Protein AF-A0A7Y6GGQ2-F1 (afdb_monomer_lite)

Secondary structure (DSSP, 8-state):
--HHHHHHHHHHHHHHHHHHHHTTSTTTS-HHHHHHHHHTT-----S-B---HHHHHHHHHHHHHHHHSS--HHHHHHHT-STTHHHHHHHHTTT---TTHHHHTTTHHHHHHTTT-HHHHHHHHHHHHTTT-S-TT-HHHHHHHHHHHSPPPHHHHHHSS-S-GGGSSS---SSHHHHHHHHHHHTTT-HHHHHHHHHTT-SSHHHHHHHHHHHHHHHH-STTS-HHHHHHBPP-TT-S---

Foldseek 3Di:
DALLVLLVLLLLQLLLLLLQQVCLDVVNPDNVVSLVCLVVVPRRPFLAREGDVLSLLLLLLSVCCVVPVAQDLVSSLVSVDPPDDPVVVCVVVPVDPDPPLSLQSRLLSVLSNCLVPLVRLLVRSLSSPVSPDVDSDRLLSSLLSNLLNDQQALVNLVVSDDPFPCPDDQALGPDLRSQLSNLCNVQLQPSSSSSSSLSSSDDSNSSSSSSSRSSNSSPNRCPNPDVSSVSNRDDDPPSDDDD

Structure (mmCIF, N/CA/C/O backbone):
data_AF-A0A7Y6GGQ2-F1
#
_entry.id   AF-A0A7Y6GGQ2-F1
#
loop_
_atom_site.group_PDB
_atom_site.id
_atom_site.type_symbol
_atom_site.label_atom_id
_atom_site.label_alt_id
_atom_site.label_comp_id
_atom_site.label_asym_id
_atom_site.label_entity_id
_atom_site.label_seq_id
_atom_site.pdbx_PDB_ins_code
_atom_site.Cartn_x
_atom_site.Cartn_y
_atom_site.Cartn_z
_atom_site.occupancy
_atom_site.B_iso_or_equiv
_atom_site.auth_seq_id
_atom_site.auth_comp_id
_atom_site.auth_asym_id
_atom_site.auth_atom_id
_atom_site.pdbx_PDB_model_num
ATOM 1 N N . MET A 1 1 ? -19.333 0.059 6.039 1.00 72.50 1 MET A N 1
ATOM 2 C CA . MET A 1 1 ? -18.436 -1.106 6.161 1.00 72.50 1 MET A CA 1
ATOM 3 C C . MET A 1 1 ? -17.967 -1.167 7.597 1.00 72.50 1 MET A C 1
ATOM 5 O O . MET A 1 1 ? -17.831 -0.110 8.198 1.00 72.50 1 MET A O 1
ATOM 9 N N . ASP A 1 2 ? -17.809 -2.362 8.153 1.00 88.75 2 ASP A N 1
ATOM 10 C CA . ASP A 1 2 ? -17.249 -2.526 9.494 1.00 88.75 2 ASP A CA 1
ATOM 11 C C . ASP A 1 2 ? -15.761 -2.085 9.522 1.00 88.75 2 ASP A C 1
ATOM 13 O O . ASP A 1 2 ? -15.035 -2.400 8.572 1.00 88.75 2 ASP A O 1
ATOM 17 N N . PRO A 1 3 ? -15.303 -1.375 10.575 1.00 88.69 3 PRO A N 1
ATOM 18 C CA . PRO A 1 3 ? -13.905 -1.003 10.811 1.00 88.69 3 PRO A CA 1
ATOM 19 C C . PRO A 1 3 ? -12.853 -2.063 10.485 1.00 88.69 3 PRO A C 1
ATOM 21 O O . PRO A 1 3 ? -11.896 -1.774 9.762 1.00 88.69 3 PRO A O 1
ATOM 24 N N . ALA A 1 4 ? -13.028 -3.290 10.980 1.00 89.56 4 ALA A N 1
ATOM 25 C CA . ALA A 1 4 ? -12.047 -4.352 10.795 1.00 89.56 4 ALA A CA 1
ATOM 26 C C . ALA A 1 4 ? -12.004 -4.811 9.334 1.00 89.56 4 ALA A C 1
ATOM 28 O O . ALA A 1 4 ? -10.936 -5.077 8.786 1.00 89.56 4 ALA A O 1
ATOM 29 N N . THR A 1 5 ? -13.156 -4.837 8.663 1.00 91.75 5 THR A N 1
ATOM 30 C CA . THR A 1 5 ? -13.236 -5.135 7.225 1.00 91.75 5 THR A CA 1
ATOM 31 C C . THR A 1 5 ? -12.510 -4.078 6.387 1.00 91.75 5 THR A C 1
ATOM 33 O O . THR A 1 5 ? -11.707 -4.429 5.522 1.00 91.75 5 THR A O 1
ATOM 36 N N . THR A 1 6 ? -12.736 -2.789 6.663 1.00 92.06 6 THR A N 1
ATOM 37 C CA . THR A 1 6 ? -12.042 -1.684 5.975 1.00 92.06 6 THR A CA 1
ATOM 38 C C . THR A 1 6 ? -10.528 -1.763 6.203 1.00 92.06 6 THR A C 1
ATOM 40 O O . THR A 1 6 ? -9.745 -1.594 5.268 1.00 92.06 6 THR A O 1
ATOM 43 N N . ALA A 1 7 ? -10.102 -2.070 7.432 1.00 92.38 7 ALA A N 1
ATOM 44 C CA . ALA A 1 7 ? -8.690 -2.195 7.784 1.00 92.38 7 ALA A CA 1
ATOM 45 C C . ALA A 1 7 ? -8.006 -3.390 7.105 1.00 92.38 7 ALA A C 1
ATOM 47 O O . ALA A 1 7 ? -6.894 -3.243 6.600 1.00 92.38 7 ALA A O 1
ATOM 48 N N . ARG A 1 8 ? -8.683 -4.542 7.005 1.00 94.38 8 ARG A N 1
ATOM 49 C CA . ARG A 1 8 ? -8.184 -5.703 6.248 1.00 94.38 8 ARG A CA 1
ATOM 50 C C . ARG A 1 8 ? -8.039 -5.393 4.764 1.00 94.38 8 ARG A C 1
ATOM 52 O O . ARG A 1 8 ? -7.003 -5.694 4.188 1.00 94.38 8 ARG A O 1
ATOM 59 N N . ARG A 1 9 ? -9.023 -4.721 4.158 1.00 95.25 9 ARG A N 1
ATOM 60 C CA . ARG A 1 9 ? -8.930 -4.271 2.759 1.00 95.25 9 ARG A CA 1
ATOM 61 C C . ARG A 1 9 ? -7.753 -3.324 2.532 1.00 95.25 9 ARG A C 1
ATOM 63 O O . ARG A 1 9 ? -7.037 -3.468 1.547 1.00 95.25 9 ARG A O 1
ATOM 70 N N . SER A 1 10 ? -7.534 -2.393 3.461 1.00 95.94 10 SER A N 1
ATOM 71 C CA . SER A 1 10 ? -6.363 -1.514 3.440 1.00 95.94 10 SER A CA 1
ATOM 72 C C . SER A 1 10 ? -5.058 -2.316 3.508 1.00 95.94 10 SER A C 1
ATOM 74 O O . SER A 1 10 ? -4.161 -2.082 2.708 1.00 95.94 10 SER A O 1
ATOM 76 N N . LEU A 1 11 ? -4.963 -3.314 4.391 1.00 95.62 11 LEU A N 1
ATOM 77 C CA . LEU A 1 11 ? -3.776 -4.164 4.500 1.00 95.62 11 LEU A CA 1
ATOM 78 C C . LEU A 1 11 ? -3.520 -5.009 3.235 1.00 95.62 11 LEU A C 1
ATOM 80 O O . LEU A 1 11 ? -2.373 -5.137 2.808 1.00 95.62 11 LEU A O 1
ATOM 84 N N . GLU A 1 12 ? -4.564 -5.561 2.611 1.00 96.88 12 GLU A N 1
ATOM 85 C CA . GLU A 1 12 ? -4.440 -6.303 1.346 1.00 96.88 12 GLU A CA 1
ATOM 86 C C . GLU A 1 12 ? -3.865 -5.417 0.230 1.00 96.88 12 GLU A C 1
ATOM 88 O O . GLU A 1 12 ? -2.945 -5.829 -0.472 1.00 96.88 12 GLU A O 1
ATOM 93 N N . GLY A 1 13 ? -4.344 -4.175 0.101 1.00 97.88 13 GLY A N 1
ATOM 94 C CA . GLY A 1 13 ? -3.795 -3.229 -0.874 1.00 97.88 13 GLY A CA 1
ATOM 95 C C . GLY A 1 13 ? -2.387 -2.750 -0.551 1.00 97.88 13 GLY A C 1
ATOM 96 O O . GLY A 1 13 ? -1.573 -2.626 -1.461 1.00 97.88 13 GLY A O 1
ATOM 97 N N . LEU A 1 14 ? -2.099 -2.496 0.728 1.00 97.69 14 LEU A N 1
ATOM 98 C CA . LEU A 1 14 ? -0.771 -2.095 1.193 1.00 97.69 14 LEU A CA 1
ATOM 99 C C . LEU A 1 14 ? 0.255 -3.172 0.856 1.00 97.69 14 LEU A C 1
ATOM 101 O O . LEU A 1 14 ? 1.254 -2.880 0.216 1.00 97.69 14 LEU A O 1
ATOM 105 N N . SER A 1 15 ? -0.035 -4.420 1.210 1.00 97.06 15 SER A N 1
ATOM 106 C CA . SER A 1 15 ? 0.880 -5.537 0.966 1.00 97.06 15 SER A CA 1
ATOM 107 C C . SER A 1 15 ? 1.036 -5.913 -0.496 1.00 97.06 15 SER A C 1
ATOM 109 O O . SER A 1 15 ? 2.114 -6.319 -0.922 1.00 97.06 15 SER A O 1
ATOM 111 N N . LEU A 1 16 ? -0.022 -5.755 -1.292 1.00 98.31 16 LEU A N 1
ATOM 112 C CA . LEU A 1 16 ? 0.095 -5.859 -2.738 1.00 98.31 16 LEU A CA 1
ATOM 113 C C . LEU A 1 16 ? 1.001 -4.758 -3.298 1.00 98.31 16 LEU A C 1
ATOM 115 O O . LEU A 1 16 ? 1.825 -5.043 -4.162 1.00 98.31 16 LEU A O 1
ATOM 119 N N . GLY A 1 17 ? 0.832 -3.522 -2.823 1.00 98.12 17 GLY A N 1
ATOM 120 C CA . GLY A 1 17 ? 1.624 -2.374 -3.244 1.00 98.12 17 GLY A CA 1
ATOM 121 C C . GLY A 1 17 ? 3.099 -2.515 -2.889 1.00 98.12 17 GLY A C 1
ATOM 122 O O . GLY A 1 17 ? 3.933 -2.351 -3.769 1.00 98.12 17 GLY A O 1
ATOM 123 N N . ASP A 1 18 ? 3.395 -2.889 -1.650 1.00 97.56 18 ASP A N 1
ATOM 124 C CA . ASP A 1 18 ? 4.731 -3.214 -1.145 1.00 97.56 18 ASP A CA 1
ATOM 125 C C . ASP A 1 18 ? 5.417 -4.265 -2.040 1.00 97.56 18 ASP A C 1
ATOM 127 O O . ASP A 1 18 ? 6.387 -3.972 -2.742 1.00 97.56 18 ASP A O 1
ATOM 131 N N . ALA A 1 19 ? 4.811 -5.451 -2.156 1.00 97.12 19 ALA A N 1
ATOM 132 C CA . ALA A 1 19 ? 5.378 -6.557 -2.923 1.00 97.12 19 ALA A CA 1
ATOM 133 C C . ALA A 1 19 ? 5.552 -6.238 -4.419 1.00 97.12 19 ALA A C 1
ATOM 135 O O . ALA A 1 19 ? 6.533 -6.650 -5.044 1.00 97.12 19 ALA A O 1
ATOM 136 N N . PHE A 1 20 ? 4.602 -5.503 -5.010 1.00 98.25 20 PHE A N 1
ATOM 137 C CA . PHE A 1 20 ? 4.698 -5.002 -6.383 1.00 98.25 20 PHE A CA 1
ATOM 138 C C . PHE A 1 20 ? 5.820 -3.970 -6.530 1.00 98.25 20 PHE A C 1
ATOM 140 O O . PHE A 1 20 ? 6.575 -4.019 -7.503 1.00 98.25 20 PHE A O 1
ATOM 147 N N . GLY A 1 21 ? 5.921 -3.035 -5.587 1.00 96.38 21 GLY A N 1
ATOM 148 C CA . GLY A 1 21 ? 6.873 -1.936 -5.616 1.00 96.38 21 GLY A CA 1
ATOM 149 C C . GLY A 1 21 ? 8.317 -2.414 -5.474 1.00 96.38 21 GLY A C 1
ATOM 150 O O . GLY A 1 21 ? 9.191 -1.974 -6.227 1.00 96.38 21 GLY A O 1
ATOM 151 N N . GLU A 1 22 ? 8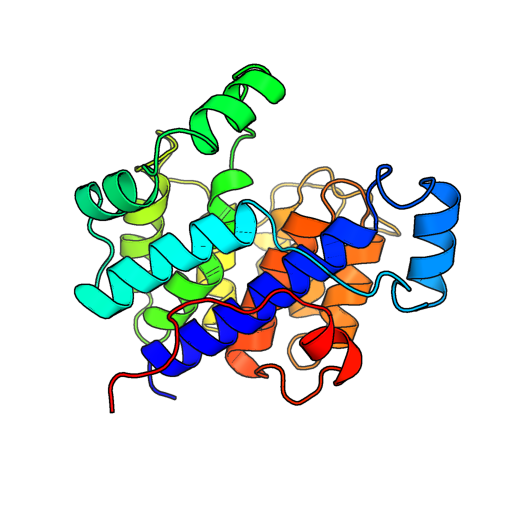.544 -3.416 -4.621 1.00 95.06 22 GLU A N 1
ATOM 152 C CA . GLU A 1 22 ? 9.852 -4.042 -4.414 1.00 95.06 22 GLU A CA 1
ATOM 153 C C . GLU A 1 22 ? 10.432 -4.602 -5.728 1.00 95.06 22 GLU A C 1
ATOM 155 O O . GLU A 1 22 ? 11.642 -4.565 -5.967 1.00 95.06 22 GLU A O 1
ATOM 160 N N . ARG A 1 23 ? 9.574 -5.053 -6.660 1.00 96.62 23 ARG A N 1
ATOM 161 C CA . ARG A 1 23 ? 10.013 -5.620 -7.950 1.00 96.62 23 ARG A CA 1
ATOM 162 C C . ARG A 1 23 ? 10.783 -4.630 -8.822 1.00 96.62 23 ARG A C 1
ATOM 164 O O . ARG A 1 23 ? 11.447 -5.058 -9.771 1.00 96.62 23 ARG A O 1
ATOM 171 N N . TRP A 1 24 ? 10.705 -3.335 -8.535 1.00 94.81 24 TRP A N 1
ATOM 172 C CA . TRP A 1 24 ? 11.351 -2.277 -9.312 1.00 94.81 24 TRP A CA 1
ATOM 173 C C . TRP A 1 24 ? 12.733 -1.880 -8.791 1.00 94.81 24 TRP A C 1
ATOM 175 O O . TRP A 1 24 ? 13.399 -1.047 -9.412 1.00 94.81 24 TRP A O 1
ATOM 185 N N . PHE A 1 25 ? 13.193 -2.493 -7.698 1.00 90.50 25 PHE A N 1
ATOM 186 C CA . PHE A 1 25 ? 14.512 -2.222 -7.141 1.00 90.50 25 PHE A CA 1
ATOM 187 C C . PHE A 1 25 ? 15.650 -2.801 -7.999 1.00 90.50 25 PHE A C 1
ATOM 189 O O . PHE A 1 25 ? 15.460 -3.787 -8.724 1.00 90.50 25 PHE A O 1
ATOM 196 N N . PRO A 1 26 ? 16.874 -2.244 -7.871 1.00 88.69 26 PRO A N 1
ATOM 197 C CA . PRO A 1 26 ? 18.060 -2.720 -8.587 1.00 88.69 26 PRO A CA 1
ATOM 198 C C . PRO A 1 26 ? 18.392 -4.204 -8.387 1.00 88.69 26 PRO A C 1
ATOM 200 O O . PRO A 1 26 ? 19.087 -4.776 -9.222 1.00 88.69 26 PRO A O 1
ATOM 203 N N . LEU A 1 27 ? 17.896 -4.821 -7.307 1.00 89.19 27 LEU A N 1
ATOM 204 C CA . LEU A 1 27 ? 18.034 -6.255 -7.050 1.00 89.19 27 LEU A CA 1
ATOM 205 C C . LEU A 1 27 ? 17.367 -7.113 -8.139 1.00 89.19 27 LEU A C 1
ATOM 207 O O . LEU A 1 27 ? 17.869 -8.185 -8.463 1.00 89.19 27 LEU A O 1
ATOM 211 N N . PHE A 1 28 ? 16.260 -6.638 -8.716 1.00 91.50 28 PHE A N 1
ATOM 212 C CA . PHE A 1 28 ? 15.484 -7.380 -9.713 1.00 91.50 28 PHE A CA 1
ATOM 213 C C . PHE A 1 28 ? 15.806 -6.950 -11.139 1.00 91.50 28 PHE A C 1
ATOM 215 O O . PHE A 1 28 ? 15.858 -7.785 -12.041 1.00 91.50 28 PHE A O 1
ATOM 222 N N . ARG A 1 29 ? 16.025 -5.648 -11.367 1.00 91.56 29 ARG A N 1
ATOM 223 C CA . ARG A 1 29 ? 16.328 -5.131 -12.707 1.00 91.56 29 ARG A CA 1
ATOM 224 C C . ARG A 1 29 ? 17.079 -3.795 -12.678 1.00 91.56 29 ARG A C 1
ATOM 226 O O . ARG A 1 29 ? 16.877 -2.995 -11.766 1.00 91.56 29 ARG A O 1
ATOM 233 N N . PRO A 1 30 ? 17.901 -3.484 -13.699 1.00 93.62 30 PRO A N 1
ATOM 234 C CA . PRO A 1 30 ? 18.570 -2.191 -13.812 1.00 93.62 30 PRO A CA 1
ATOM 235 C C . PRO A 1 30 ? 17.577 -1.011 -13.836 1.00 93.62 30 PRO A C 1
ATOM 237 O O . PRO A 1 30 ? 16.548 -1.106 -14.509 1.00 93.62 30 PRO A O 1
ATOM 240 N N . PRO A 1 31 ? 17.901 0.155 -13.240 1.00 88.75 31 PRO A N 1
ATOM 241 C CA . PRO A 1 31 ? 16.969 1.288 -13.141 1.00 88.75 31 PRO A CA 1
ATOM 242 C C . PRO A 1 31 ? 16.370 1.762 -14.475 1.00 88.75 31 PRO A C 1
ATOM 244 O O . PRO A 1 31 ? 15.190 2.093 -14.556 1.00 88.75 31 PRO A O 1
ATOM 247 N N . ARG A 1 32 ? 17.163 1.761 -15.557 1.00 90.12 32 ARG A N 1
ATOM 248 C CA . ARG A 1 32 ? 16.672 2.125 -16.900 1.00 90.12 32 ARG A CA 1
ATOM 249 C C . ARG A 1 32 ? 15.640 1.129 -17.428 1.00 90.12 32 ARG A C 1
ATOM 251 O O . ARG A 1 32 ? 14.681 1.536 -18.080 1.00 90.12 32 ARG A O 1
ATOM 258 N N . GLN A 1 33 ? 15.848 -0.158 -17.154 1.00 94.00 33 GLN A N 1
ATOM 259 C CA . GLN A 1 33 ? 14.907 -1.211 -17.517 1.00 94.00 33 GLN A CA 1
ATOM 260 C C . GLN A 1 33 ? 13.631 -1.095 -16.680 1.00 94.00 33 GLN A C 1
ATOM 262 O O . GLN A 1 33 ? 12.552 -1.097 -17.267 1.00 94.00 33 GLN A O 1
ATOM 267 N N . ALA A 1 34 ? 13.750 -0.906 -15.357 1.00 92.81 34 ALA A N 1
ATOM 268 C CA . ALA A 1 34 ? 12.607 -0.679 -14.468 1.00 92.81 34 ALA A CA 1
ATOM 269 C C . ALA A 1 34 ? 11.723 0.458 -14.987 1.00 92.81 34 ALA A C 1
ATOM 271 O O . ALA A 1 34 ? 10.545 0.256 -15.255 1.00 92.81 34 ALA A O 1
ATOM 272 N N . TYR A 1 35 ? 12.312 1.625 -15.251 1.00 90.31 35 TYR A N 1
ATOM 273 C CA . TYR A 1 35 ? 11.576 2.777 -15.764 1.00 90.31 35 TYR A CA 1
ATOM 274 C C . TYR A 1 35 ? 10.855 2.499 -17.094 1.00 90.31 35 TYR A C 1
ATOM 276 O O . TYR A 1 35 ? 9.695 2.873 -17.273 1.00 90.31 35 TYR A O 1
ATOM 284 N N . ALA A 1 36 ? 11.522 1.821 -18.033 1.00 93.88 36 ALA A N 1
ATOM 285 C CA . ALA A 1 36 ? 10.928 1.476 -19.323 1.00 93.88 36 ALA A CA 1
ATOM 286 C C . ALA A 1 36 ? 9.791 0.445 -19.199 1.00 93.88 36 ALA A C 1
ATOM 288 O O . ALA A 1 36 ? 8.845 0.472 -19.985 1.00 93.88 36 ALA A O 1
ATOM 289 N N . GLU A 1 37 ? 9.891 -0.484 -18.249 1.00 96.62 37 GLU A N 1
ATOM 290 C CA . GLU A 1 37 ? 8.863 -1.485 -17.953 1.00 96.62 37 GLU A CA 1
ATOM 291 C C . GLU A 1 37 ? 7.659 -0.880 -17.235 1.00 96.62 37 GLU A C 1
ATOM 293 O O . GLU A 1 37 ? 6.530 -1.150 -17.648 1.00 96.62 37 GLU A O 1
ATOM 298 N N . ILE A 1 38 ? 7.899 0.005 -16.262 1.00 94.69 38 ILE A N 1
ATOM 299 C CA . ILE A 1 38 ? 6.864 0.752 -15.538 1.00 94.69 38 ILE A CA 1
ATOM 300 C C . ILE A 1 38 ? 6.032 1.590 -16.502 1.00 94.69 38 ILE A C 1
ATOM 302 O O . ILE A 1 38 ? 4.814 1.432 -16.566 1.00 94.69 38 ILE A O 1
ATOM 306 N N . ARG A 1 39 ? 6.680 2.408 -17.342 1.00 91.31 39 ARG A N 1
ATOM 307 C CA . ARG A 1 39 ? 5.967 3.236 -18.330 1.00 91.31 39 ARG A CA 1
ATOM 308 C C . ARG A 1 39 ? 5.184 2.423 -19.352 1.00 91.31 39 ARG A C 1
ATOM 310 O O . ARG A 1 39 ? 4.167 2.880 -19.863 1.00 91.31 39 ARG A O 1
ATOM 317 N N . ALA A 1 40 ? 5.662 1.224 -19.668 1.00 96.56 40 ALA A N 1
ATOM 318 C CA . ALA A 1 40 ? 4.969 0.305 -20.558 1.00 96.56 40 ALA A CA 1
ATOM 319 C C . ALA A 1 40 ? 3.909 -0.550 -19.840 1.00 96.56 40 ALA A C 1
ATOM 321 O O . ALA A 1 40 ? 3.292 -1.394 -20.490 1.00 96.56 40 ALA A O 1
ATOM 322 N N . ARG A 1 41 ? 3.718 -0.367 -18.523 1.00 97.12 41 ARG A N 1
ATOM 323 C CA . ARG A 1 41 ? 2.830 -1.161 -17.660 1.00 97.12 41 ARG A CA 1
ATOM 324 C C . ARG A 1 41 ? 3.060 -2.668 -17.800 1.00 97.12 41 ARG A C 1
ATOM 326 O O . ARG A 1 41 ? 2.122 -3.469 -17.780 1.00 97.12 41 ARG A O 1
ATOM 333 N N . ARG A 1 42 ? 4.323 -3.069 -17.979 1.00 97.44 42 ARG A N 1
ATOM 334 C CA . ARG A 1 42 ? 4.700 -4.483 -18.081 1.00 97.44 42 ARG A CA 1
ATOM 335 C C . ARG A 1 42 ? 4.741 -5.082 -16.688 1.00 97.44 42 ARG A C 1
ATOM 337 O O . ARG A 1 42 ? 5.611 -4.741 -15.902 1.00 97.44 42 ARG A O 1
ATOM 344 N N . THR A 1 43 ? 3.803 -5.978 -16.394 1.00 97.38 43 THR A N 1
ATOM 345 C CA . THR A 1 43 ? 3.754 -6.676 -15.102 1.00 97.38 43 THR A CA 1
ATOM 346 C C . THR A 1 43 ? 5.098 -7.370 -14.814 1.00 97.38 43 THR A C 1
ATOM 348 O O . THR A 1 43 ? 5.582 -8.082 -15.701 1.00 97.38 43 THR A O 1
ATOM 351 N N . PRO A 1 44 ? 5.680 -7.219 -13.606 1.00 97.00 44 PRO A N 1
ATOM 352 C CA . PRO A 1 44 ? 6.912 -7.908 -13.224 1.00 97.00 44 PRO A CA 1
ATOM 353 C C . PRO A 1 44 ? 6.816 -9.424 -13.462 1.00 97.00 44 PRO A C 1
ATOM 355 O O . PRO A 1 44 ? 5.798 -10.023 -13.108 1.00 97.00 44 PRO A O 1
ATOM 358 N N . PRO A 1 45 ? 7.800 -10.074 -14.104 1.00 96.56 45 PRO A N 1
ATOM 359 C CA . PRO A 1 45 ? 7.695 -11.486 -14.471 1.00 96.56 45 PRO A CA 1
ATOM 360 C C . PRO A 1 45 ? 7.938 -12.445 -13.299 1.00 96.56 45 PRO A C 1
ATOM 362 O O . PRO A 1 45 ? 7.640 -13.631 -13.434 1.00 96.56 45 PRO A O 1
ATOM 365 N N . GLU A 1 46 ? 8.477 -11.961 -12.176 1.00 96.69 46 GLU A N 1
ATOM 366 C CA . GLU A 1 46 ? 8.846 -12.786 -11.027 1.00 96.69 46 GLU A CA 1
ATOM 367 C C . GLU A 1 46 ? 7.630 -13.579 -10.520 1.00 96.69 46 GLU A C 1
ATOM 369 O O . GLU A 1 46 ? 6.554 -13.000 -10.353 1.00 96.69 46 GLU A O 1
ATOM 374 N N . PRO A 1 47 ? 7.770 -14.893 -10.268 1.00 94.88 47 PRO A N 1
ATOM 375 C CA . PRO A 1 47 ? 6.651 -15.745 -9.867 1.00 94.88 47 PRO A CA 1
ATOM 376 C C . PRO A 1 47 ? 6.243 -15.562 -8.401 1.00 94.88 47 PRO A C 1
ATOM 378 O O . PRO A 1 47 ? 5.137 -15.937 -8.030 1.00 94.88 47 PRO A O 1
ATOM 381 N N . HIS A 1 48 ? 7.127 -14.995 -7.578 1.00 95.12 48 HIS A N 1
ATOM 382 C CA . HIS A 1 48 ? 6.893 -14.743 -6.161 1.00 95.12 48 HIS A CA 1
ATOM 383 C C . HIS A 1 48 ? 7.285 -13.304 -5.839 1.00 95.12 48 HIS A C 1
ATOM 385 O O . HIS A 1 48 ? 8.418 -12.885 -6.103 1.00 95.12 48 HIS A O 1
ATOM 391 N N . TRP A 1 49 ? 6.332 -12.546 -5.315 1.00 96.69 49 TRP A N 1
ATOM 392 C CA . TRP A 1 49 ? 6.489 -11.173 -4.860 1.00 96.69 49 TRP A CA 1
ATOM 393 C C . TRP A 1 49 ? 6.370 -11.200 -3.341 1.00 96.69 49 TRP A C 1
ATOM 395 O O . TRP A 1 49 ? 5.266 -11.234 -2.798 1.00 96.69 49 TRP A O 1
ATOM 405 N N . TYR A 1 50 ? 7.517 -11.271 -2.673 1.00 92.56 50 TYR A N 1
ATOM 406 C CA . TYR A 1 50 ? 7.580 -11.132 -1.223 1.00 92.56 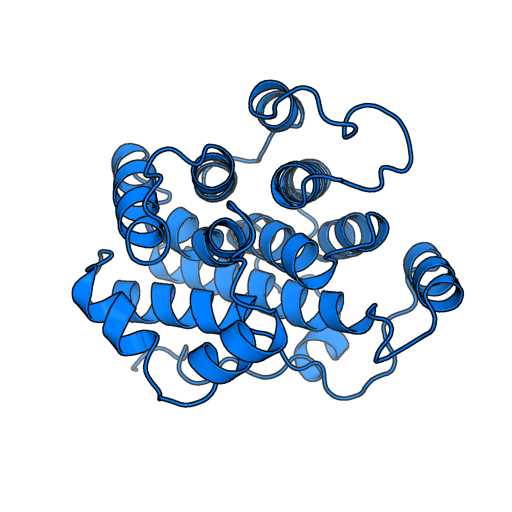50 TYR A CA 1
ATOM 407 C C . TYR A 1 50 ? 7.203 -9.703 -0.844 1.00 92.56 50 TYR A C 1
ATOM 409 O O . TYR A 1 50 ? 7.400 -8.790 -1.644 1.00 92.56 50 TYR A O 1
ATOM 417 N N . TRP A 1 51 ? 6.603 -9.533 0.326 1.00 92.06 51 TRP A N 1
ATOM 418 C CA . TRP A 1 51 ? 6.413 -8.210 0.913 1.00 92.06 51 TRP A CA 1
ATOM 419 C C . TRP A 1 51 ? 7.572 -7.893 1.870 1.00 92.06 51 TRP A C 1
ATOM 421 O O . TRP A 1 51 ? 8.292 -8.794 2.308 1.00 92.06 51 TRP A O 1
ATOM 431 N N . THR A 1 52 ? 7.772 -6.617 2.188 1.00 88.38 52 THR A N 1
ATOM 432 C CA . THR A 1 52 ? 8.924 -6.119 2.952 1.00 88.38 52 THR A CA 1
ATOM 433 C C . THR A 1 52 ? 8.534 -5.736 4.388 1.00 88.38 52 THR A C 1
ATOM 435 O O . THR A 1 52 ? 7.501 -6.156 4.931 1.00 88.38 52 THR A O 1
ATOM 438 N N . ASP A 1 53 ? 9.377 -4.953 5.065 1.00 83.25 53 ASP A N 1
ATOM 439 C CA . ASP A 1 53 ? 9.080 -4.453 6.401 1.00 83.25 53 ASP A CA 1
ATOM 440 C C . ASP A 1 53 ? 7.836 -3.547 6.450 1.00 83.25 53 ASP A C 1
ATOM 442 O O . ASP A 1 53 ? 7.181 -3.507 7.499 1.00 83.25 53 ASP A O 1
ATOM 446 N N . ASP A 1 54 ? 7.431 -2.924 5.334 1.00 87.88 54 ASP A N 1
ATOM 447 C CA . ASP A 1 54 ? 6.182 -2.155 5.220 1.00 87.88 54 ASP A CA 1
ATOM 448 C C . ASP A 1 54 ? 4.970 -2.992 5.650 1.00 87.88 54 ASP A C 1
ATOM 450 O O . ASP A 1 54 ? 4.236 -2.654 6.595 1.00 87.88 54 ASP A O 1
ATOM 454 N N . THR A 1 55 ? 4.792 -4.141 4.993 1.00 89.50 55 THR A N 1
ATOM 455 C CA . THR A 1 55 ? 3.705 -5.078 5.286 1.00 89.50 55 THR A CA 1
ATOM 456 C C . THR A 1 55 ? 3.861 -5.726 6.646 1.00 89.50 55 THR A C 1
ATOM 458 O O . THR A 1 55 ? 2.873 -5.839 7.379 1.00 89.50 55 THR A O 1
ATOM 461 N N . ALA A 1 56 ? 5.079 -6.124 7.025 1.00 84.62 56 ALA A N 1
ATOM 462 C CA . ALA A 1 56 ? 5.332 -6.735 8.328 1.00 84.62 56 ALA A CA 1
ATOM 463 C C . ALA A 1 56 ? 4.881 -5.809 9.471 1.00 84.62 56 ALA A C 1
ATOM 465 O O . ALA A 1 56 ? 4.210 -6.227 10.424 1.00 84.62 56 ALA A O 1
ATOM 466 N N . MET A 1 57 ? 5.200 -4.519 9.355 1.00 84.31 57 MET A N 1
ATOM 467 C CA . MET A 1 57 ? 4.845 -3.522 10.353 1.00 84.31 57 MET A CA 1
ATOM 468 C C . MET A 1 57 ? 3.349 -3.185 10.331 1.00 84.31 57 MET A C 1
ATOM 470 O O . MET A 1 57 ? 2.754 -3.026 11.403 1.00 84.31 57 MET A O 1
ATOM 474 N N . ALA A 1 58 ? 2.722 -3.138 9.154 1.00 86.94 58 ALA A N 1
ATOM 475 C CA . ALA A 1 58 ? 1.276 -2.963 9.013 1.00 86.94 58 ALA A CA 1
ATOM 476 C C . ALA A 1 58 ? 0.478 -4.147 9.597 1.00 86.94 58 ALA A C 1
ATOM 478 O O . ALA A 1 58 ? -0.528 -3.947 10.286 1.00 86.94 58 ALA A O 1
ATOM 479 N N . LEU A 1 59 ? 0.960 -5.380 9.404 1.00 86.50 59 LEU A N 1
ATOM 480 C CA . LEU A 1 59 ? 0.412 -6.593 10.019 1.00 86.50 59 LEU A CA 1
ATOM 481 C C . LEU A 1 59 ? 0.464 -6.521 11.548 1.00 86.50 59 LEU A C 1
ATOM 483 O O . LEU A 1 59 ? -0.524 -6.838 12.212 1.00 86.50 59 LEU A O 1
ATOM 487 N N . GLY A 1 60 ? 1.591 -6.081 12.117 1.00 82.50 60 GLY A N 1
ATOM 488 C CA . GLY A 1 60 ? 1.733 -5.892 13.564 1.00 82.50 60 GLY A CA 1
ATOM 489 C C . GLY A 1 60 ? 0.714 -4.898 14.129 1.00 82.50 60 GLY A C 1
ATOM 490 O O . GLY A 1 60 ? 0.080 -5.175 15.148 1.00 82.50 60 GLY A O 1
ATOM 491 N N . VAL A 1 61 ? 0.495 -3.779 13.429 1.00 83.38 61 VAL A N 1
ATOM 492 C CA . VAL A 1 61 ? -0.541 -2.792 13.775 1.00 83.38 61 VAL A CA 1
ATOM 493 C C . VAL A 1 61 ? -1.931 -3.430 13.755 1.00 83.38 61 VAL A C 1
ATOM 495 O O . VAL A 1 61 ? -2.663 -3.319 14.740 1.00 83.38 61 VAL A O 1
ATOM 498 N N . LEU A 1 62 ? -2.289 -4.137 12.677 1.00 85.62 62 LEU A N 1
ATOM 499 C CA . LEU A 1 62 ? -3.620 -4.730 12.550 1.00 85.62 62 LEU A CA 1
ATOM 500 C C . LEU A 1 62 ? -3.873 -5.834 13.586 1.00 85.62 62 LEU A C 1
ATOM 502 O O . LEU A 1 62 ? -4.964 -5.889 14.141 1.00 85.62 62 LEU A O 1
ATOM 506 N N . ARG A 1 63 ? -2.872 -6.659 13.922 1.00 84.75 63 ARG A N 1
ATOM 507 C CA . ARG A 1 63 ? -2.995 -7.690 14.973 1.00 84.75 63 ARG A CA 1
ATOM 508 C C . ARG A 1 63 ? -3.298 -7.090 16.345 1.00 84.75 63 ARG A C 1
ATOM 510 O O . ARG A 1 63 ? -4.135 -7.618 17.076 1.00 84.75 63 ARG A O 1
ATOM 517 N N . VAL A 1 64 ? -2.655 -5.971 16.690 1.00 84.38 64 VAL A N 1
ATOM 518 C CA . VAL A 1 64 ? -2.942 -5.251 17.942 1.00 84.38 64 VAL A CA 1
ATOM 519 C C . VAL A 1 64 ? -4.372 -4.704 17.932 1.00 84.38 64 VAL A C 1
ATOM 521 O O . VAL A 1 64 ? -5.071 -4.814 18.940 1.00 84.38 64 VAL A O 1
ATOM 524 N N . LEU A 1 65 ? -4.827 -4.161 16.800 1.00 85.81 65 LEU A N 1
ATOM 525 C CA . LEU A 1 65 ? -6.197 -3.667 16.652 1.00 85.81 65 LEU A CA 1
ATOM 526 C C . LEU A 1 65 ? -7.237 -4.791 16.736 1.00 85.81 65 LEU A C 1
ATOM 528 O O . LEU A 1 65 ? -8.195 -4.651 17.491 1.00 85.81 65 LEU A O 1
ATOM 532 N N . ASP A 1 66 ? -7.017 -5.920 16.063 1.00 83.44 66 ASP A N 1
ATOM 533 C CA . ASP A 1 66 ? -7.904 -7.089 16.123 1.00 83.44 66 ASP A CA 1
ATOM 534 C C . ASP A 1 66 ? -8.009 -7.658 17.550 1.00 83.44 66 ASP A C 1
ATOM 536 O O . ASP A 1 66 ? -9.088 -8.064 17.980 1.00 83.44 66 ASP A O 1
ATOM 540 N N . GLY A 1 67 ? -6.913 -7.658 18.317 1.00 82.38 67 GLY A N 1
ATOM 541 C CA . GLY A 1 67 ? -6.903 -8.166 19.692 1.00 82.38 67 GLY A CA 1
ATOM 542 C C . GLY A 1 67 ? -7.460 -7.201 20.746 1.00 82.38 67 GLY A C 1
ATOM 543 O O . GLY A 1 67 ? -7.939 -7.648 21.791 1.00 82.38 67 GLY A O 1
ATOM 544 N N . HIS A 1 68 ? -7.372 -5.885 20.517 1.00 84.06 68 HIS A N 1
ATOM 545 C CA . HIS A 1 68 ? -7.590 -4.887 21.576 1.00 84.06 68 HIS A CA 1
ATOM 546 C C . HIS A 1 68 ? -8.503 -3.714 21.205 1.00 84.06 68 HIS A C 1
ATOM 548 O O . HIS A 1 68 ? -8.864 -2.942 22.092 1.00 84.06 68 HIS A O 1
ATOM 554 N N . GLY A 1 69 ? -8.864 -3.545 19.932 1.00 85.75 69 GLY A N 1
ATOM 555 C CA . GLY A 1 69 ? -9.681 -2.433 19.428 1.00 85.75 69 GLY A CA 1
ATOM 556 C C . GLY A 1 69 ? -8.996 -1.058 19.461 1.00 85.75 69 GLY A C 1
ATOM 557 O O . GLY A 1 69 ? -9.600 -0.053 19.083 1.00 85.75 69 GLY A O 1
ATOM 558 N N . GLU A 1 70 ? -7.746 -0.996 19.922 1.00 86.31 70 GLU A N 1
ATOM 559 C CA . GLU A 1 70 ? -6.924 0.207 20.020 1.00 86.31 70 GLU A CA 1
ATOM 560 C C . GLU A 1 70 ? -5.431 -0.133 19.983 1.00 86.31 70 GLU A C 1
ATOM 562 O O . GLU A 1 70 ? -5.006 -1.222 20.375 1.00 86.31 70 GLU A O 1
ATOM 567 N N . ILE A 1 71 ? -4.617 0.831 19.559 1.00 80.38 71 ILE A N 1
ATOM 568 C CA . ILE A 1 71 ? -3.163 0.743 19.608 1.00 80.38 71 ILE A CA 1
ATOM 569 C C . ILE A 1 71 ? -2.707 0.828 21.063 1.00 80.38 71 ILE A C 1
ATOM 571 O O . ILE A 1 71 ? -2.818 1.862 21.733 1.00 80.38 71 ILE A O 1
ATOM 575 N N . ARG A 1 72 ? -2.1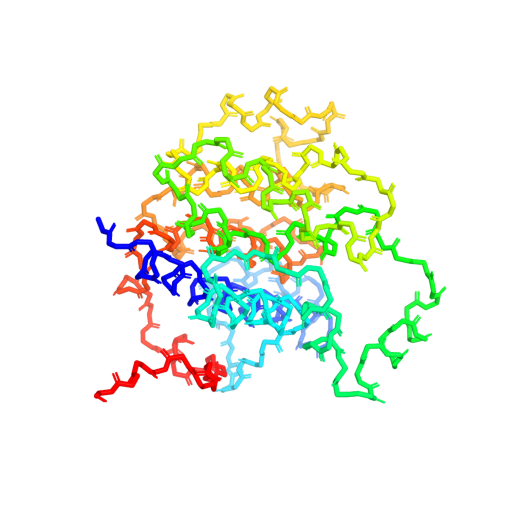36 -0.280 21.540 1.00 75.50 72 ARG A N 1
ATOM 576 C CA . ARG A 1 72 ? -1.466 -0.383 22.838 1.00 75.50 72 ARG A CA 1
ATOM 577 C C . ARG A 1 72 ? 0.042 -0.403 22.623 1.00 75.50 72 ARG A C 1
ATOM 579 O O . ARG A 1 72 ? 0.593 -1.407 22.176 1.00 75.50 72 ARG A O 1
ATOM 586 N N . ARG A 1 73 ? 0.712 0.698 22.984 1.00 66.88 73 ARG A N 1
ATOM 587 C CA . ARG A 1 73 ? 2.153 0.937 22.744 1.00 66.88 73 ARG A CA 1
ATOM 588 C C . ARG A 1 73 ? 3.045 -0.256 23.116 1.00 66.88 73 ARG A C 1
ATOM 590 O O . ARG A 1 73 ? 3.925 -0.638 22.355 1.00 66.88 73 ARG A O 1
ATOM 597 N N . THR A 1 74 ? 2.805 -0.868 24.275 1.00 55.84 74 THR A N 1
ATOM 598 C CA . THR A 1 74 ? 3.590 -2.0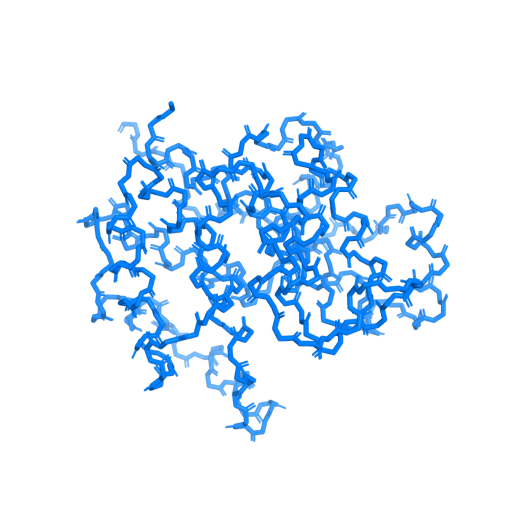13 24.767 1.00 55.84 74 THR A CA 1
ATOM 599 C C . THR A 1 74 ? 3.436 -3.259 23.897 1.00 55.84 74 THR A C 1
ATOM 601 O O . THR A 1 74 ? 4.405 -3.973 23.682 1.00 55.84 74 THR A O 1
ATOM 604 N N . LEU A 1 75 ? 2.247 -3.507 23.351 1.00 55.81 75 LEU A N 1
ATOM 605 C CA . LEU A 1 75 ? 1.990 -4.691 22.530 1.00 55.81 75 LEU A CA 1
ATOM 606 C C . LEU A 1 75 ? 2.523 -4.534 21.109 1.00 55.81 75 LEU A C 1
ATOM 608 O O . LEU A 1 75 ? 2.988 -5.511 20.526 1.00 55.81 75 LEU A O 1
ATOM 612 N N . LEU A 1 76 ? 2.519 -3.304 20.588 1.00 57.81 76 LEU A N 1
ATOM 613 C CA . LEU A 1 76 ? 3.148 -2.994 19.307 1.00 57.81 76 LEU A CA 1
ATOM 614 C C . LEU A 1 76 ? 4.679 -3.148 19.373 1.00 57.81 76 LEU A C 1
ATOM 616 O O . LEU A 1 76 ? 5.281 -3.563 18.389 1.00 57.81 76 LEU A O 1
ATOM 620 N N . ARG A 1 77 ? 5.300 -2.889 20.538 1.00 57.91 77 ARG A N 1
ATOM 621 C CA . ARG A 1 77 ? 6.716 -3.222 20.787 1.00 57.91 77 ARG A CA 1
ATOM 622 C C . ARG A 1 77 ? 6.973 -4.727 20.729 1.00 57.91 77 ARG A C 1
ATOM 624 O O . ARG A 1 77 ? 7.877 -5.145 20.025 1.00 57.91 77 ARG A O 1
ATOM 631 N N . LEU A 1 78 ? 6.142 -5.535 21.387 1.00 49.03 78 LEU A N 1
ATOM 632 C CA . LEU A 1 78 ? 6.303 -6.996 21.394 1.00 49.03 78 LEU A CA 1
ATOM 633 C C . LEU A 1 78 ? 6.073 -7.632 20.015 1.00 49.03 78 LEU A C 1
ATOM 635 O O . LEU A 1 78 ? 6.757 -8.574 19.655 1.00 49.03 78 LEU A O 1
ATOM 639 N N . HIS A 1 79 ? 5.152 -7.100 19.205 1.00 55.09 79 HIS A N 1
ATOM 640 C CA . HIS A 1 79 ? 4.957 -7.580 17.828 1.00 55.09 79 HIS A CA 1
ATOM 641 C C . HIS A 1 79 ? 6.098 -7.185 16.877 1.00 55.09 79 HIS A C 1
ATOM 643 O O . HIS A 1 79 ? 6.184 -7.737 15.782 1.00 55.09 79 HIS A O 1
ATOM 649 N N . ARG A 1 80 ? 6.964 -6.247 17.283 1.00 53.69 80 ARG A N 1
ATOM 650 C CA . ARG A 1 80 ? 8.225 -5.947 16.597 1.00 53.69 80 ARG A CA 1
ATOM 651 C C . ARG A 1 80 ? 9.368 -6.884 16.994 1.00 53.69 80 ARG A C 1
ATOM 653 O O . ARG A 1 80 ? 10.377 -6.877 16.297 1.00 53.69 80 ARG A O 1
ATOM 660 N N . GLU A 1 81 ? 9.205 -7.694 18.039 1.00 47.78 81 GLU A N 1
ATOM 661 C CA . GLU A 1 81 ? 10.196 -8.683 18.468 1.00 47.78 81 GLU A CA 1
ATOM 662 C C . GLU A 1 81 ? 9.745 -10.110 18.132 1.00 47.78 81 GLU A C 1
ATOM 664 O O . GLU A 1 81 ? 9.098 -10.807 18.914 1.00 47.78 81 GLU A O 1
ATOM 669 N N . PRO A 1 82 ? 10.131 -10.568 16.937 1.00 43.75 82 PRO A N 1
ATOM 670 C CA . PRO A 1 82 ? 10.838 -11.823 16.794 1.00 43.75 82 PRO A CA 1
ATOM 671 C C . PRO A 1 82 ? 12.292 -11.508 16.398 1.00 43.75 82 PRO A C 1
ATOM 673 O O . PRO A 1 82 ? 12.647 -11.567 15.223 1.00 43.75 82 PRO A O 1
ATOM 676 N N . ASP A 1 83 ? 13.069 -11.067 17.396 1.00 41.78 83 ASP A N 1
ATOM 677 C CA . ASP A 1 83 ? 14.531 -10.981 17.638 1.00 41.78 83 ASP A CA 1
ATOM 678 C C . ASP A 1 83 ? 15.600 -11.102 16.527 1.00 41.78 83 ASP A C 1
ATOM 680 O O . ASP A 1 83 ? 16.776 -11.242 16.846 1.00 41.78 83 ASP A O 1
ATOM 684 N N . PHE A 1 84 ? 15.299 -11.000 15.234 1.00 46.59 84 PHE A N 1
ATOM 685 C CA . PHE A 1 84 ? 16.345 -11.127 14.206 1.00 46.59 84 PHE A CA 1
ATOM 686 C C . PHE A 1 84 ? 16.274 -10.060 13.116 1.00 46.59 84 PHE A C 1
ATOM 688 O O . PHE A 1 84 ? 17.280 -9.439 12.790 1.00 46.59 84 PHE A O 1
ATOM 695 N N . TRP A 1 85 ? 15.087 -9.776 12.583 1.00 41.25 85 TRP A N 1
ATOM 696 C CA . TRP A 1 85 ? 14.976 -8.962 11.368 1.00 41.25 85 TRP A CA 1
ATOM 697 C C . TRP A 1 85 ? 15.122 -7.454 11.598 1.00 41.25 85 TRP A C 1
ATOM 699 O O . TRP A 1 85 ? 15.778 -6.784 10.809 1.00 41.25 85 TRP A O 1
ATOM 709 N N . PHE A 1 86 ? 14.575 -6.905 12.687 1.00 41.41 86 PHE A N 1
ATOM 710 C CA . PHE A 1 86 ? 14.633 -5.459 12.939 1.00 41.41 86 PHE A CA 1
ATOM 711 C C . PHE A 1 86 ? 16.053 -4.974 13.280 1.00 41.41 86 PHE A C 1
ATOM 713 O O . PHE A 1 86 ? 16.496 -3.958 12.748 1.00 41.41 86 PHE A O 1
ATOM 720 N N . GLN A 1 87 ? 16.791 -5.719 14.115 1.00 41.84 87 GLN A N 1
ATOM 721 C CA . GLN A 1 87 ? 18.195 -5.406 14.411 1.00 41.84 87 GLN A CA 1
ATOM 722 C C . GLN A 1 87 ? 19.069 -5.528 13.157 1.00 41.84 87 GLN A C 1
ATOM 724 O O . GLN A 1 87 ? 19.827 -4.608 12.862 1.00 41.84 87 GLN A O 1
ATOM 729 N N . LEU A 1 88 ? 18.883 -6.593 12.369 1.00 40.00 88 LEU A N 1
ATOM 730 C CA . LEU A 1 88 ? 19.625 -6.820 11.128 1.00 40.00 88 LEU A CA 1
ATOM 731 C C . LEU A 1 88 ? 19.390 -5.709 10.087 1.00 40.00 88 LEU A C 1
ATOM 733 O O . LEU A 1 88 ? 20.338 -5.256 9.454 1.00 40.00 88 LEU A O 1
ATOM 737 N N . VAL A 1 89 ? 18.152 -5.223 9.931 1.00 41.12 89 VAL A N 1
ATOM 738 C CA . VAL A 1 89 ? 17.817 -4.115 9.014 1.00 41.12 89 VAL A CA 1
ATOM 739 C C . VAL A 1 89 ? 18.397 -2.787 9.515 1.00 41.12 89 VAL A C 1
ATOM 741 O O . VAL A 1 89 ? 19.022 -2.061 8.744 1.00 41.12 89 VAL A O 1
ATOM 744 N N . CYS A 1 90 ? 18.284 -2.471 10.810 1.00 38.88 90 CYS A N 1
ATOM 745 C CA . CYS A 1 90 ? 18.900 -1.263 11.369 1.00 38.88 90 CYS A CA 1
ATOM 746 C C . CYS A 1 90 ? 20.436 -1.261 11.251 1.00 38.88 90 CYS A C 1
ATOM 748 O O . CYS A 1 90 ? 21.019 -0.203 11.002 1.00 38.88 90 CYS A O 1
ATOM 750 N N . GLU A 1 91 ? 21.085 -2.420 11.395 1.00 36.91 91 GLU A N 1
ATOM 751 C CA . GLU A 1 91 ? 22.531 -2.580 11.195 1.00 36.91 91 GLU A CA 1
ATOM 752 C C . GLU A 1 91 ? 22.930 -2.480 9.714 1.00 36.91 91 GLU A C 1
ATOM 754 O O . GLU A 1 91 ? 23.897 -1.788 9.392 1.00 36.91 91 GLU A O 1
ATOM 759 N N . LEU A 1 92 ? 22.159 -3.083 8.800 1.00 35.72 92 LEU A N 1
ATOM 760 C CA . LEU A 1 92 ? 22.397 -3.009 7.350 1.00 35.72 92 LEU A CA 1
ATOM 761 C C . LEU A 1 92 ? 22.227 -1.589 6.783 1.00 35.72 92 LEU A C 1
ATOM 763 O O . LEU A 1 92 ? 22.944 -1.219 5.853 1.00 35.72 92 LEU A O 1
ATOM 767 N N . PHE A 1 93 ? 21.327 -0.779 7.354 1.00 36.06 93 PHE A N 1
ATOM 768 C CA . PHE A 1 93 ? 21.083 0.614 6.946 1.00 36.06 93 PHE A CA 1
ATOM 769 C C . PHE A 1 93 ? 21.768 1.666 7.845 1.00 36.06 93 PHE A C 1
ATOM 771 O O . PHE A 1 93 ? 21.471 2.858 7.751 1.00 36.06 93 PHE A O 1
ATOM 778 N N . GLY A 1 94 ? 22.720 1.263 8.695 1.00 31.31 94 GLY A N 1
ATOM 779 C CA . GLY A 1 94 ? 23.625 2.189 9.388 1.00 31.31 94 GLY A CA 1
ATOM 780 C C . GLY A 1 94 ? 22.992 3.043 10.493 1.00 31.31 94 GLY A C 1
ATOM 781 O O . GLY A 1 94 ? 23.473 4.144 10.758 1.00 31.31 94 GLY A O 1
ATOM 782 N N . GLY A 1 95 ? 21.916 2.576 11.135 1.00 35.03 95 GLY A N 1
ATOM 783 C CA . GLY A 1 95 ? 21.340 3.208 12.333 1.00 35.03 95 GLY A CA 1
ATOM 784 C C . GLY A 1 95 ? 20.679 4.580 12.128 1.00 35.03 95 GLY A C 1
ATOM 785 O O . GLY A 1 95 ? 20.179 5.166 13.088 1.00 35.03 95 GLY A O 1
ATOM 786 N N . GLY A 1 96 ? 20.638 5.098 10.898 1.00 31.48 96 GLY A N 1
ATOM 787 C CA . GLY A 1 96 ? 19.947 6.335 10.545 1.00 31.48 96 GLY A CA 1
ATOM 788 C C . GLY A 1 96 ? 18.516 6.050 10.107 1.00 31.48 96 GLY A C 1
ATOM 789 O O . GLY A 1 96 ? 18.249 5.960 8.913 1.00 31.48 96 GLY A O 1
ATOM 790 N N . GLY A 1 97 ? 17.588 5.893 11.054 1.00 39.09 97 GLY A N 1
ATOM 791 C CA . GLY A 1 97 ? 16.162 5.802 10.729 1.00 39.09 97 GLY A CA 1
ATOM 792 C C . GLY A 1 97 ? 15.728 6.976 9.840 1.00 39.09 97 GLY A C 1
ATOM 793 O O . GLY A 1 97 ? 16.007 8.135 10.152 1.00 39.09 97 GLY A O 1
ATOM 794 N N . SER A 1 98 ? 15.076 6.686 8.711 1.00 41.19 98 SER A N 1
ATOM 795 C CA . SER A 1 98 ? 14.569 7.721 7.806 1.00 41.19 98 SER A CA 1
ATOM 796 C C . SER A 1 98 ? 13.394 8.439 8.470 1.00 41.19 98 SER A C 1
ATOM 798 O O . SER A 1 98 ? 12.357 7.824 8.719 1.00 41.19 98 SER A O 1
ATOM 800 N N . ALA A 1 99 ? 13.554 9.729 8.775 1.00 46.66 99 ALA A N 1
ATOM 801 C CA . ALA A 1 99 ? 12.526 10.536 9.425 1.00 46.66 99 ALA A CA 1
ATOM 802 C C . ALA A 1 99 ? 11.173 10.435 8.678 1.00 46.66 99 ALA A C 1
ATOM 804 O O . ALA A 1 99 ? 11.033 10.910 7.550 1.00 46.66 99 ALA A O 1
ATOM 805 N N . GLY A 1 100 ? 10.187 9.787 9.310 1.00 51.19 100 GLY A N 1
ATOM 806 C CA . GLY A 1 100 ? 8.771 9.785 8.919 1.00 51.19 100 GLY A CA 1
ATOM 807 C C . GLY A 1 100 ? 8.294 8.730 7.914 1.00 51.19 100 GLY A C 1
ATOM 808 O O . GLY A 1 100 ? 7.116 8.364 7.920 1.00 51.19 100 GLY A O 1
ATOM 809 N N . LYS A 1 101 ? 9.184 8.170 7.085 1.00 63.00 101 LYS A N 1
ATOM 810 C CA . LYS A 1 101 ? 8.813 7.153 6.073 1.00 63.00 101 LYS A CA 1
ATOM 811 C C . LYS A 1 101 ? 8.426 5.823 6.714 1.00 63.00 101 LYS A C 1
ATOM 813 O O . LYS A 1 101 ? 7.332 5.318 6.472 1.00 63.00 101 LYS A O 1
ATOM 818 N N . GLY A 1 102 ? 9.270 5.390 7.659 1.00 62.44 102 GLY A N 1
ATOM 819 C CA . GLY A 1 102 ? 9.082 4.206 8.503 1.00 62.44 102 GLY A CA 1
ATOM 820 C C . GLY A 1 102 ? 7.722 4.154 9.217 1.00 62.44 102 GLY A C 1
ATOM 821 O O . GLY A 1 102 ? 7.227 3.114 9.644 1.00 62.44 102 GLY A O 1
ATOM 822 N N . GLU A 1 103 ? 7.116 5.318 9.423 1.00 70.00 103 GLU A N 1
ATOM 823 C CA . GLU A 1 103 ? 5.871 5.455 10.159 1.00 70.00 103 GLU A CA 1
ATOM 824 C C . GLU A 1 103 ? 4.670 5.464 9.232 1.00 70.00 103 GLU A C 1
ATOM 826 O O . GLU A 1 103 ? 3.719 4.720 9.469 1.00 70.00 103 GLU A O 1
ATOM 831 N N . ALA A 1 104 ? 4.726 6.267 8.171 1.00 71.75 104 ALA A N 1
ATOM 832 C CA . ALA A 1 104 ? 3.635 6.414 7.221 1.00 71.75 104 ALA A CA 1
ATOM 833 C C . ALA A 1 104 ? 3.322 5.109 6.473 1.00 71.75 104 ALA A C 1
ATOM 835 O O . ALA A 1 104 ? 2.152 4.835 6.200 1.00 71.75 104 ALA A O 1
ATOM 836 N N . MET A 1 105 ? 4.330 4.270 6.227 1.00 81.06 105 MET A N 1
ATOM 837 C CA . MET A 1 105 ? 4.178 3.024 5.469 1.00 81.06 105 MET A CA 1
ATOM 838 C C . MET A 1 105 ? 3.173 2.030 6.067 1.00 81.06 105 MET A C 1
ATOM 840 O O . MET A 1 105 ? 2.587 1.233 5.349 1.00 81.06 105 MET A O 1
ATOM 844 N N . ARG A 1 106 ? 2.908 2.107 7.379 1.00 79.31 106 ARG A N 1
ATOM 845 C CA . ARG A 1 106 ? 2.091 1.131 8.130 1.00 79.31 106 ARG A CA 1
ATOM 846 C C . ARG A 1 106 ? 0.776 1.675 8.691 1.00 79.31 106 ARG A C 1
ATOM 848 O O . ARG A 1 106 ? 0.025 0.921 9.309 1.00 79.31 106 ARG A O 1
ATOM 855 N N . VAL A 1 107 ? 0.498 2.977 8.568 1.00 83.56 107 VAL A N 1
ATOM 856 C CA . VAL A 1 107 ? -0.647 3.598 9.272 1.00 83.56 107 VAL A CA 1
ATOM 857 C C . VAL A 1 107 ? -1.961 3.559 8.500 1.00 83.56 107 VAL A C 1
ATOM 859 O O . VAL A 1 107 ? -3.008 3.778 9.112 1.00 83.56 107 VAL A O 1
ATOM 862 N N . ALA A 1 108 ? -1.951 3.249 7.199 1.00 85.81 108 ALA A N 1
ATOM 863 C CA . ALA A 1 108 ? -3.182 3.199 6.409 1.00 85.81 108 ALA A CA 1
ATOM 864 C C . ALA A 1 108 ? -4.232 2.219 6.998 1.00 85.81 108 ALA A C 1
ATOM 866 O O . ALA A 1 108 ? -5.371 2.650 7.207 1.00 85.81 108 ALA A O 1
ATOM 867 N N . PRO A 1 109 ? -3.884 0.985 7.427 1.00 85.31 109 PRO A N 1
ATOM 868 C CA . PRO A 1 109 ? -4.842 0.092 8.089 1.00 85.31 109 PRO A CA 1
ATOM 869 C C . PRO A 1 109 ? -5.392 0.630 9.419 1.00 85.31 109 PRO A C 1
ATOM 871 O O . PRO A 1 109 ? -6.564 0.428 9.728 1.00 85.31 109 PRO A O 1
ATOM 874 N N . SER A 1 110 ? -4.587 1.363 10.195 1.00 86.31 110 SER A N 1
ATOM 875 C CA . SER A 1 110 ? -5.052 2.015 11.432 1.00 86.31 110 SER A CA 1
ATOM 876 C C . SER A 1 110 ? -6.035 3.154 11.132 1.00 86.31 110 SER A C 1
ATOM 878 O O . SER A 1 110 ? -7.098 3.247 11.751 1.00 86.31 110 SER A O 1
ATOM 880 N N . GLY A 1 111 ? -5.741 3.977 10.118 1.00 84.25 111 GLY A N 1
ATOM 881 C CA . GLY A 1 111 ? -6.665 4.999 9.618 1.00 84.25 111 GLY A CA 1
ATOM 882 C C . GLY A 1 111 ? -7.987 4.404 9.122 1.00 84.25 111 GLY A C 1
ATOM 883 O O . GLY A 1 111 ? -9.056 4.944 9.414 1.00 84.25 111 GLY A O 1
ATOM 884 N N . ALA A 1 112 ? -7.922 3.252 8.444 1.00 84.88 112 ALA A N 1
ATOM 885 C CA . ALA A 1 112 ? -9.087 2.473 8.027 1.00 84.88 112 ALA A CA 1
ATOM 886 C C . ALA A 1 112 ? -9.893 1.940 9.214 1.00 84.88 112 ALA A C 1
ATOM 888 O O . ALA A 1 112 ? -11.117 1.991 9.177 1.00 84.88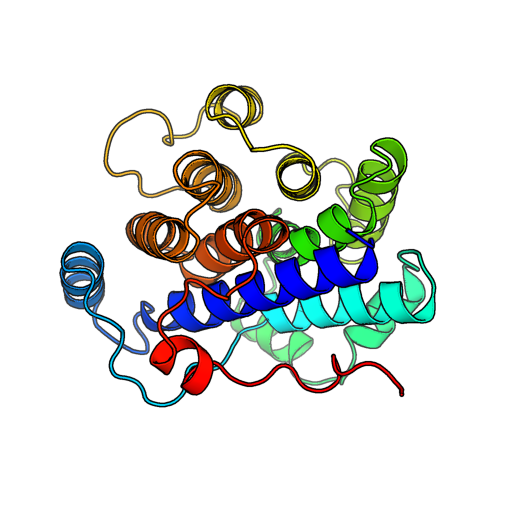 112 ALA A O 1
ATOM 889 N N . TRP A 1 113 ? -9.241 1.465 10.274 1.00 87.94 113 TRP A N 1
ATOM 890 C CA . TRP A 1 113 ? -9.930 0.960 11.461 1.00 87.94 113 TRP A CA 1
ATOM 891 C C . TRP A 1 113 ? -10.743 2.060 12.153 1.00 87.94 113 TRP A C 1
ATOM 893 O O . TRP A 1 113 ? -11.919 1.896 12.462 1.00 87.94 113 TRP A O 1
ATOM 903 N N . PHE A 1 114 ? -10.158 3.240 12.349 1.00 87.62 114 PHE A N 1
ATOM 904 C CA . PHE A 1 114 ? -10.842 4.348 13.023 1.00 87.62 114 PHE A CA 1
ATOM 905 C C . PHE A 1 114 ? -11.609 5.260 12.061 1.00 87.62 114 PHE A C 1
ATOM 907 O O . PHE A 1 114 ? -11.926 6.398 12.410 1.00 87.62 114 PHE A O 1
ATOM 914 N N . HIS A 1 115 ? -11.946 4.788 10.855 1.00 83.75 115 HIS A N 1
ATOM 915 C CA . HIS A 1 115 ? -12.400 5.671 9.782 1.00 83.75 115 HIS A CA 1
ATOM 916 C C . HIS A 1 115 ? -13.701 6.447 10.090 1.00 83.75 115 HIS A C 1
ATOM 918 O O . HIS A 1 115 ? -13.976 7.505 9.514 1.00 83.75 115 HIS A O 1
ATOM 924 N N . THR A 1 116 ? -14.505 5.950 11.026 1.00 85.81 116 THR A N 1
ATOM 925 C CA . THR A 1 116 ? -15.748 6.583 11.480 1.00 85.81 116 THR A CA 1
ATOM 926 C C . THR A 1 116 ? -15.538 7.656 12.555 1.00 85.81 116 THR A C 1
ATOM 928 O O . THR A 1 116 ? -16.470 8.409 12.827 1.00 85.81 116 THR A O 1
ATOM 931 N N . CYS A 1 117 ? -14.336 7.791 13.133 1.00 86.12 117 CYS A N 1
ATOM 932 C CA . CYS A 1 117 ? -14.048 8.721 14.228 1.00 86.12 117 CYS A CA 1
ATOM 933 C C . CYS A 1 117 ? -12.719 9.491 14.010 1.00 86.12 117 CYS A C 1
ATOM 935 O O . CYS A 1 117 ? -11.643 8.943 14.264 1.00 86.12 117 CYS A O 1
ATOM 937 N N . PRO A 1 118 ? -12.764 10.768 13.559 1.00 80.50 118 PRO A N 1
ATOM 938 C CA . PRO A 1 118 ? -11.573 11.594 13.316 1.00 80.50 118 PRO A CA 1
ATOM 939 C C . PRO A 1 118 ? -10.597 11.653 14.492 1.00 80.50 118 PRO A C 1
ATOM 941 O O . PRO A 1 118 ? -9.394 11.484 14.302 1.00 80.50 118 PRO A O 1
ATOM 944 N N . ASP A 1 119 ? -11.127 11.870 15.695 1.00 82.25 119 ASP A N 1
ATOM 945 C CA . ASP A 1 119 ? -10.316 12.072 16.896 1.00 82.25 119 ASP A CA 1
ATOM 946 C C . ASP A 1 119 ? -9.537 10.802 17.241 1.00 82.25 119 ASP A C 1
ATOM 948 O O . ASP A 1 119 ? -8.361 10.857 17.602 1.00 82.25 119 ASP A O 1
ATOM 952 N N . ARG A 1 120 ? -10.158 9.636 17.020 1.00 84.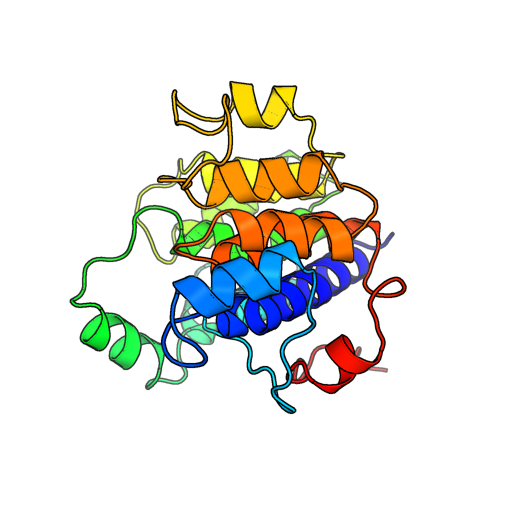94 120 ARG A N 1
ATOM 953 C CA . ARG A 1 120 ? -9.513 8.331 17.188 1.00 84.94 120 ARG A CA 1
ATOM 954 C C . ARG A 1 120 ? -8.456 8.079 16.120 1.00 84.94 120 ARG A C 1
ATOM 956 O O . ARG A 1 120 ? -7.410 7.546 16.462 1.00 84.94 120 ARG A O 1
ATOM 963 N N . VAL A 1 121 ? -8.653 8.497 14.866 1.00 82.25 121 VAL A N 1
ATOM 964 C CA . VAL A 1 121 ? -7.577 8.417 13.857 1.00 82.25 121 VAL A CA 1
ATOM 965 C C . VAL A 1 121 ? -6.349 9.191 14.328 1.00 82.25 121 VAL A C 1
ATOM 967 O O . VAL A 1 121 ? -5.254 8.634 14.334 1.00 82.25 121 VAL A O 1
ATOM 970 N N . ALA A 1 122 ? -6.520 10.440 14.765 1.00 77.75 122 ALA A N 1
ATOM 971 C CA . ALA A 1 122 ? -5.406 11.262 15.231 1.00 77.75 122 ALA A CA 1
ATOM 972 C C . ALA A 1 122 ? -4.721 10.653 16.466 1.00 77.75 122 ALA A C 1
ATOM 974 O O . ALA A 1 122 ? -3.504 10.473 16.463 1.00 77.75 122 ALA A O 1
ATOM 975 N N . GLU A 1 123 ? -5.494 10.282 17.489 1.00 81.94 123 GLU A N 1
ATOM 976 C CA . GLU A 1 123 ? -4.982 9.679 18.724 1.00 81.94 123 GLU A CA 1
ATOM 977 C C . GLU A 1 123 ? -4.190 8.388 18.455 1.00 81.94 123 GLU A C 1
ATOM 979 O O . GLU A 1 123 ? -3.077 8.206 18.951 1.00 81.94 123 GLU A O 1
ATOM 984 N N . GLN A 1 124 ? -4.761 7.476 17.670 1.00 84.31 124 GLN A N 1
ATOM 985 C CA . GLN A 1 124 ? -4.206 6.137 17.462 1.00 84.31 124 GLN A CA 1
ATOM 986 C C . GLN A 1 124 ? -3.009 6.163 16.506 1.00 84.31 124 GLN A C 1
ATOM 988 O O . GLN A 1 124 ? -2.080 5.370 16.663 1.00 84.31 124 GLN A O 1
ATOM 993 N N . THR A 1 125 ? -2.986 7.125 15.581 1.00 75.38 125 THR A N 1
ATOM 994 C CA . THR A 1 125 ? -1.821 7.414 14.739 1.00 75.38 125 THR A CA 1
ATOM 995 C C . THR A 1 125 ? -0.630 7.845 15.591 1.00 75.38 125 THR A C 1
ATOM 997 O O . THR A 1 125 ? 0.429 7.235 15.491 1.00 75.38 125 THR A O 1
ATOM 1000 N N . VAL A 1 126 ? -0.813 8.809 16.502 1.00 75.81 126 VAL A N 1
ATOM 1001 C CA . VAL A 1 126 ? 0.254 9.254 17.421 1.00 75.81 126 VAL A CA 1
ATOM 1002 C C . VAL A 1 126 ? 0.759 8.101 18.287 1.00 75.81 126 VAL A C 1
ATOM 1004 O O . VAL A 1 126 ? 1.960 7.872 18.400 1.00 75.81 126 VAL A O 1
ATOM 1007 N N . ARG A 1 127 ? -0.151 7.300 18.854 1.00 75.62 127 ARG A N 1
ATOM 1008 C CA . ARG A 1 127 ? 0.235 6.130 19.663 1.00 75.62 127 ARG A CA 1
ATOM 1009 C C . ARG A 1 127 ? 1.055 5.101 18.874 1.00 75.62 127 ARG A C 1
ATOM 1011 O O . ARG A 1 127 ? 1.866 4.400 19.473 1.00 75.62 127 ARG A O 1
ATOM 1018 N N . SER A 1 128 ? 0.825 4.982 17.567 1.00 72.88 128 SER A N 1
ATOM 1019 C CA . SER A 1 128 ? 1.549 4.069 16.677 1.00 72.88 128 SER A CA 1
ATOM 1020 C C . SER A 1 128 ? 2.960 4.560 16.338 1.00 72.88 128 SER A C 1
ATOM 1022 O O . SER A 1 128 ? 3.846 3.728 16.140 1.00 72.88 128 SER A O 1
ATOM 1024 N N . THR A 1 129 ? 3.178 5.873 16.232 1.00 66.81 129 THR A N 1
ATOM 1025 C CA . THR A 1 129 ? 4.473 6.465 15.842 1.00 66.81 129 THR A CA 1
ATOM 1026 C C . THR A 1 129 ? 5.441 6.589 17.011 1.00 66.81 129 THR A C 1
ATOM 1028 O O . THR A 1 129 ? 6.606 6.206 16.899 1.00 66.81 129 THR A O 1
ATOM 1031 N N . GLU A 1 130 ? 4.932 6.953 18.190 1.00 68.44 130 GLU A N 1
ATOM 1032 C CA . GLU A 1 130 ? 5.710 7.081 19.434 1.00 68.44 130 GLU A CA 1
ATOM 1033 C C . GLU A 1 130 ? 6.446 5.797 19.863 1.00 68.44 130 GLU A C 1
ATOM 1035 O O . GLU A 1 130 ? 7.321 5.831 20.726 1.00 68.44 130 GLU A O 1
ATOM 1040 N N . VAL A 1 131 ? 6.096 4.641 19.291 1.00 62.56 131 VAL A N 1
ATOM 1041 C CA . VAL A 1 131 ? 6.803 3.375 19.533 1.00 62.56 131 VAL A CA 1
ATOM 1042 C C . VAL A 1 131 ? 8.198 3.367 18.895 1.00 62.56 131 VAL A C 1
ATOM 1044 O O . VAL A 1 131 ? 9.053 2.594 19.321 1.00 62.56 131 VAL A O 1
ATOM 1047 N N . THR A 1 132 ? 8.429 4.203 17.881 1.00 56.44 132 THR A N 1
ATOM 1048 C CA . THR A 1 132 ? 9.594 4.098 16.991 1.00 56.44 132 THR A CA 1
ATOM 1049 C C . THR A 1 132 ? 10.315 5.412 16.757 1.00 56.44 132 THR A C 1
ATOM 1051 O O . THR A 1 132 ? 11.523 5.390 16.554 1.00 56.44 132 THR A O 1
ATOM 1054 N N . HIS A 1 133 ? 9.607 6.541 16.822 1.00 59.25 133 HIS A N 1
ATOM 1055 C CA . HIS A 1 133 ? 10.213 7.862 16.723 1.00 59.25 133 HIS A CA 1
ATOM 1056 C C . HIS A 1 133 ? 9.626 8.788 17.789 1.00 59.25 133 HIS A C 1
ATOM 1058 O O . HIS A 1 133 ? 8.464 8.689 18.175 1.00 59.25 133 HIS A O 1
ATOM 1064 N N . ALA A 1 134 ? 10.458 9.704 18.279 1.00 45.72 134 ALA A N 1
ATOM 1065 C CA . ALA A 1 134 ? 10.127 10.611 19.374 1.00 45.72 134 ALA A CA 1
ATOM 1066 C C . ALA A 1 134 ? 9.409 11.899 18.920 1.00 45.72 134 ALA A C 1
ATOM 1068 O O . ALA A 1 134 ? 9.281 12.830 19.713 1.00 45.72 134 ALA A O 1
ATOM 1069 N N . HIS A 1 135 ? 8.960 11.981 17.660 1.00 52.62 135 HIS A N 1
ATOM 1070 C CA . HIS A 1 135 ? 8.350 13.182 17.081 1.00 52.62 135 HIS A CA 1
ATOM 1071 C C . HIS A 1 135 ? 6.837 12.979 16.837 1.00 52.62 135 HIS A C 1
ATOM 1073 O O . HIS A 1 135 ? 6.431 12.623 15.734 1.00 52.62 135 HIS A O 1
ATOM 1079 N N . PRO A 1 136 ? 5.977 13.214 17.850 1.00 45.34 136 PRO A N 1
ATOM 1080 C CA . PRO A 1 136 ? 4.526 12.943 17.835 1.00 45.34 136 PRO A CA 1
ATOM 1081 C C . PRO A 1 136 ? 3.683 13.809 16.866 1.00 45.34 136 PRO A C 1
ATOM 1083 O O . PRO A 1 136 ? 2.445 13.776 16.884 1.00 45.34 136 PRO A O 1
ATOM 1086 N N . GLU A 1 137 ? 4.331 14.578 15.991 1.00 51.59 137 GLU A N 1
ATOM 1087 C CA . GLU A 1 137 ? 3.705 15.554 15.095 1.00 51.59 137 GLU A CA 1
ATOM 1088 C C . GLU A 1 137 ? 3.934 15.278 13.608 1.00 51.59 137 GLU A C 1
ATOM 1090 O O . GLU A 1 137 ? 3.678 16.165 12.800 1.00 51.59 137 GLU A O 1
ATOM 1095 N N . ASP A 1 138 ? 4.367 14.075 13.209 1.00 65.69 138 ASP A N 1
ATOM 1096 C CA . ASP A 1 138 ? 4.610 13.817 11.788 1.00 65.69 138 ASP A CA 1
ATOM 1097 C C . ASP A 1 138 ? 3.320 13.961 10.954 1.00 65.69 138 ASP A C 1
ATOM 1099 O O . ASP A 1 138 ? 2.419 13.109 10.930 1.00 65.69 138 ASP A O 1
ATOM 1103 N N . LEU A 1 139 ? 3.237 15.105 10.276 1.00 66.06 139 LEU A N 1
ATOM 1104 C CA . LEU A 1 139 ? 2.143 15.511 9.414 1.00 66.06 139 LEU A CA 1
ATOM 1105 C C . LEU A 1 139 ? 1.888 14.460 8.330 1.00 66.06 139 LEU A C 1
ATOM 1107 O O . LEU A 1 139 ? 0.732 14.185 8.017 1.00 66.06 139 LEU A O 1
ATOM 1111 N N . LYS A 1 140 ? 2.935 13.800 7.824 1.00 71.81 140 LYS A N 1
ATOM 1112 C CA . LYS A 1 140 ? 2.845 12.782 6.766 1.00 71.81 140 LYS A CA 1
ATOM 1113 C C . LYS A 1 140 ? 2.062 11.560 7.229 1.00 71.81 140 LYS A C 1
ATOM 1115 O O . LYS A 1 140 ? 1.214 11.029 6.507 1.00 71.81 140 LYS A O 1
ATOM 1120 N N . VAL A 1 141 ? 2.293 11.151 8.472 1.00 72.31 141 VAL A N 1
ATOM 1121 C CA . VAL A 1 141 ? 1.608 10.016 9.095 1.00 72.31 141 VAL A CA 1
ATOM 1122 C C . VAL A 1 141 ? 0.131 10.353 9.315 1.00 72.31 141 VAL A C 1
ATOM 1124 O O . VAL A 1 141 ? -0.751 9.574 8.944 1.00 72.31 141 VAL A O 1
ATOM 1127 N N . ARG A 1 142 ? -0.163 11.551 9.841 1.00 73.50 142 ARG A N 1
ATOM 1128 C CA . ARG A 1 142 ? -1.548 12.019 10.038 1.00 73.50 142 ARG A CA 1
ATOM 1129 C C . ARG A 1 142 ? -2.301 12.154 8.716 1.00 73.50 142 ARG A C 1
ATOM 1131 O O . ARG A 1 142 ? -3.452 11.726 8.636 1.00 73.50 142 ARG A O 1
ATOM 1138 N N . LEU A 1 143 ? -1.658 12.702 7.685 1.00 70.81 143 LEU A N 1
ATOM 1139 C CA . LEU A 1 143 ? -2.225 12.822 6.340 1.00 70.81 143 LEU A CA 1
ATOM 1140 C C . LEU A 1 143 ? -2.536 11.452 5.740 1.00 70.81 143 LEU A C 1
ATOM 1142 O O . LEU A 1 143 ? -3.616 11.271 5.176 1.00 70.81 143 LEU A O 1
ATOM 1146 N N . THR A 1 144 ? -1.645 10.475 5.915 1.00 76.12 144 THR A N 1
ATOM 1147 C CA . THR A 1 144 ? -1.874 9.106 5.434 1.00 76.12 144 THR A CA 1
ATOM 1148 C C . THR A 1 144 ? -3.096 8.489 6.100 1.00 76.12 144 THR A C 1
ATOM 1150 O O . THR A 1 144 ? -4.022 8.057 5.415 1.00 76.12 144 THR A O 1
ATOM 1153 N N . ALA A 1 145 ? -3.161 8.528 7.432 1.00 78.56 145 ALA A N 1
ATOM 1154 C CA . ALA A 1 145 ? -4.287 7.965 8.170 1.00 78.56 145 ALA A CA 1
ATOM 1155 C C . ALA A 1 145 ? -5.617 8.685 7.853 1.00 78.56 145 ALA A C 1
ATOM 1157 O O . ALA A 1 145 ? -6.668 8.050 7.748 1.00 78.56 145 ALA A O 1
ATOM 1158 N N . ALA A 1 146 ? -5.583 10.005 7.640 1.00 79.69 146 ALA A N 1
ATOM 1159 C CA . ALA A 1 146 ? -6.755 10.791 7.256 1.00 79.69 146 ALA A CA 1
ATOM 1160 C C . ALA A 1 146 ? -7.232 10.511 5.818 1.00 79.69 146 ALA A C 1
ATOM 1162 O O . ALA A 1 146 ? -8.441 10.486 5.576 1.00 79.69 146 ALA A O 1
ATOM 1163 N N . SER A 1 147 ? -6.315 10.252 4.882 1.00 80.25 147 SER A N 1
ATOM 1164 C CA . SER A 1 147 ? -6.612 9.988 3.459 1.00 80.25 147 SER A CA 1
ATOM 1165 C C . SER A 1 147 ? -7.367 8.679 3.219 1.00 80.25 147 SER A C 1
ATOM 1167 O O . SER A 1 147 ? -7.932 8.449 2.152 1.00 80.25 147 SER A O 1
ATOM 1169 N N . VAL A 1 148 ? -7.404 7.808 4.225 1.00 79.38 148 VAL A N 1
ATOM 1170 C CA . VAL A 1 148 ? -8.213 6.588 4.202 1.00 79.38 148 VAL A CA 1
ATOM 1171 C C . VAL A 1 148 ? -9.693 6.892 4.472 1.00 79.38 148 VAL A C 1
ATOM 1173 O O . VAL A 1 148 ? -10.576 6.239 3.917 1.00 79.38 148 VAL A O 1
ATOM 1176 N N . ARG A 1 149 ? -9.983 7.909 5.298 1.00 73.50 149 ARG A N 1
ATOM 1177 C CA . ARG A 1 149 ? -11.349 8.265 5.723 1.00 73.50 149 ARG A CA 1
ATOM 1178 C C . ARG A 1 149 ? -12.180 8.926 4.645 1.00 73.50 149 ARG A C 1
ATOM 1180 O O . ARG A 1 149 ? -13.388 8.713 4.575 1.00 73.50 149 ARG A O 1
ATOM 1187 N N . ARG A 1 150 ? -11.555 9.821 3.895 1.00 69.81 150 ARG A N 1
ATOM 1188 C CA . ARG A 1 150 ? -12.194 10.607 2.844 1.00 69.81 150 ARG A CA 1
ATOM 1189 C C . ARG A 1 150 ? -11.380 10.406 1.588 1.00 69.81 150 ARG A C 1
ATOM 1191 O O . ARG A 1 150 ? -10.176 10.201 1.682 1.00 69.81 150 ARG A O 1
ATOM 1198 N N . GLU A 1 151 ? -12.039 10.459 0.440 1.00 69.06 151 GLU A N 1
ATOM 1199 C CA . GLU A 1 151 ? -11.330 10.512 -0.830 1.00 69.06 151 GLU A CA 1
ATOM 1200 C C . GLU A 1 151 ? -10.270 11.624 -0.755 1.00 69.06 151 GLU A C 1
ATOM 1202 O O . GLU A 1 151 ? -10.629 12.777 -0.484 1.00 69.06 151 GLU A O 1
ATOM 1207 N N . PRO A 1 152 ? -8.972 11.289 -0.880 1.00 67.75 152 PRO A N 1
ATOM 1208 C CA . PRO A 1 152 ? -7.938 12.296 -0.785 1.00 67.75 152 PRO A CA 1
ATOM 1209 C C . PRO A 1 152 ? -8.083 13.220 -1.989 1.00 67.75 152 PRO A C 1
ATOM 1211 O O . PRO A 1 152 ? -8.109 12.766 -3.129 1.00 67.75 152 PRO A O 1
ATOM 1214 N N . THR A 1 153 ? -8.222 14.521 -1.743 1.00 70.00 153 THR A N 1
ATOM 1215 C CA . THR A 1 153 ? -8.249 15.512 -2.818 1.00 70.00 153 THR A CA 1
ATOM 1216 C C . THR A 1 153 ? -6.829 15.979 -3.100 1.00 70.00 153 THR A C 1
ATOM 1218 O O . THR A 1 153 ? -6.013 16.127 -2.188 1.00 70.00 153 THR A O 1
ATOM 1221 N N . LEU A 1 154 ? -6.530 16.258 -4.370 1.00 70.12 154 LEU A N 1
ATOM 1222 C CA . LEU A 1 154 ? -5.235 16.824 -4.765 1.00 70.12 154 LEU A CA 1
ATOM 1223 C C . LEU A 1 154 ? -4.944 18.134 -4.009 1.00 70.12 154 LEU A C 1
ATOM 1225 O O . LEU A 1 154 ? -3.811 18.388 -3.609 1.00 70.12 154 LEU A O 1
ATOM 1229 N N . GLU A 1 155 ? -5.975 18.935 -3.743 1.00 66.88 155 GLU A N 1
ATOM 1230 C CA . GLU A 1 155 ? -5.881 20.157 -2.939 1.00 66.88 155 GLU A CA 1
ATOM 1231 C C . GLU A 1 155 ? -5.441 19.880 -1.492 1.00 66.88 155 GLU A C 1
ATOM 1233 O O . GLU A 1 155 ? -4.522 20.530 -0.996 1.00 66.88 155 GLU A O 1
ATOM 1238 N N . ALA A 1 156 ? -6.028 18.880 -0.825 1.00 62.50 156 ALA A N 1
ATOM 1239 C CA . ALA A 1 156 ? -5.674 18.537 0.552 1.00 62.50 156 ALA A CA 1
ATOM 1240 C C . ALA A 1 156 ? -4.239 17.999 0.659 1.00 62.50 156 ALA A C 1
ATOM 1242 O O . ALA A 1 156 ? -3.512 18.368 1.581 1.00 62.50 156 ALA A O 1
ATOM 1243 N N . VAL A 1 157 ? -3.814 17.173 -0.304 1.00 62.84 157 VAL A N 1
ATOM 1244 C CA . VAL A 1 157 ? -2.442 16.641 -0.355 1.00 62.84 157 VAL A CA 1
ATOM 1245 C C . VAL A 1 157 ? -1.434 17.763 -0.607 1.00 62.84 157 VAL A C 1
ATOM 1247 O O . VAL A 1 157 ? -0.431 17.854 0.094 1.00 62.84 157 VAL A O 1
ATOM 1250 N N . THR A 1 158 ? -1.710 18.659 -1.558 1.00 63.88 158 THR A N 1
ATOM 1251 C CA . THR A 1 158 ? -0.800 19.773 -1.883 1.00 63.88 158 THR A CA 1
ATOM 1252 C C . THR A 1 158 ? -0.730 20.840 -0.790 1.00 63.88 158 THR A C 1
ATOM 1254 O O . THR A 1 158 ? 0.343 21.377 -0.558 1.00 63.88 158 THR A O 1
ATOM 1257 N N . THR A 1 159 ? -1.831 21.133 -0.095 1.00 59.84 159 THR A N 1
ATOM 1258 C CA . THR A 1 159 ? -1.853 22.115 1.011 1.00 59.84 159 THR A CA 1
ATOM 1259 C C . THR A 1 159 ? -1.199 21.571 2.281 1.00 59.84 159 THR A C 1
ATOM 1261 O O . THR A 1 159 ? -0.606 22.323 3.049 1.00 59.84 159 THR A O 1
ATOM 1264 N N . GLY A 1 160 ? -1.309 20.259 2.512 1.00 53.94 160 GLY A N 1
ATOM 1265 C CA . GLY A 1 160 ? -0.723 19.582 3.669 1.00 53.94 160 GLY A CA 1
ATOM 1266 C C . GLY A 1 160 ? 0.759 19.235 3.518 1.00 53.94 160 GLY A C 1
ATOM 1267 O O . GLY A 1 160 ? 1.355 18.736 4.466 1.00 53.94 160 GLY A O 1
ATOM 1268 N N . THR A 1 161 ? 1.361 19.478 2.354 1.00 52.75 161 THR A N 1
ATOM 1269 C CA . THR A 1 161 ? 2.759 19.131 2.092 1.00 52.75 161 THR A CA 1
ATOM 1270 C C . THR A 1 161 ? 3.598 20.408 1.999 1.00 52.75 161 THR A C 1
ATOM 1272 O O . THR A 1 161 ? 3.219 21.300 1.242 1.00 52.75 161 THR A O 1
ATOM 1275 N N . PRO A 1 162 ? 4.726 20.530 2.732 1.00 47.84 162 PRO A N 1
ATOM 1276 C CA . PRO A 1 162 ? 5.675 21.632 2.537 1.00 47.84 162 PRO A CA 1
ATOM 1277 C C . PRO A 1 162 ? 6.112 21.725 1.069 1.00 47.84 162 PRO A C 1
ATOM 1279 O O . PRO A 1 162 ? 6.092 20.698 0.390 1.00 47.84 162 PRO A O 1
ATOM 1282 N N . ASP A 1 163 ? 6.522 22.911 0.593 1.00 46.94 163 ASP A N 1
ATOM 1283 C CA . ASP A 1 163 ? 6.981 23.143 -0.791 1.00 46.94 163 ASP A CA 1
ATOM 1284 C C . ASP A 1 163 ? 8.003 22.077 -1.217 1.00 46.94 163 ASP A C 1
ATOM 1286 O O . ASP A 1 163 ? 9.197 22.143 -0.937 1.00 46.94 163 ASP A O 1
ATOM 1290 N N . SER A 1 164 ? 7.493 21.046 -1.871 1.00 46.00 164 SER A N 1
ATOM 1291 C CA . SER A 1 164 ? 8.227 19.909 -2.387 1.00 46.00 164 SER A CA 1
ATOM 1292 C C . SER A 1 164 ? 7.664 19.632 -3.768 1.00 46.00 164 SER A C 1
ATOM 1294 O O . SER A 1 164 ? 6.512 19.938 -4.086 1.00 46.00 164 SER A O 1
ATOM 1296 N N . THR A 1 165 ? 8.527 19.108 -4.619 1.00 45.53 165 THR A N 1
ATOM 1297 C CA . THR A 1 165 ? 8.477 19.082 -6.084 1.00 45.53 165 THR A CA 1
ATOM 1298 C C . THR A 1 165 ? 7.260 18.391 -6.714 1.00 45.53 165 THR A C 1
ATOM 1300 O O . THR A 1 165 ? 7.188 18.318 -7.932 1.00 45.53 165 THR A O 1
ATOM 1303 N N . VAL A 1 166 ? 6.263 17.955 -5.935 1.00 48.78 166 VAL A N 1
ATOM 1304 C CA . VAL A 1 166 ? 5.040 17.237 -6.358 1.00 48.78 166 VAL A CA 1
ATOM 1305 C C . VAL A 1 166 ? 4.129 18.070 -7.287 1.00 48.78 166 VAL A C 1
ATOM 1307 O O . VAL A 1 166 ? 3.190 17.539 -7.877 1.00 48.78 166 VAL A O 1
ATOM 1310 N N . ARG A 1 167 ? 4.383 19.377 -7.454 1.00 42.94 167 ARG A N 1
ATOM 1311 C CA . ARG A 1 167 ? 3.517 20.280 -8.233 1.00 42.94 167 ARG A CA 1
ATOM 1312 C C . ARG A 1 167 ? 3.759 20.296 -9.749 1.00 42.94 167 ARG A C 1
ATOM 1314 O O . ARG A 1 167 ? 2.819 20.636 -10.462 1.00 42.94 167 ARG A O 1
ATOM 1321 N N . GLU A 1 168 ? 4.932 19.911 -10.263 1.00 39.69 168 GLU A N 1
ATOM 1322 C CA . GLU A 1 168 ? 5.250 20.074 -11.696 1.00 39.69 168 GLU A CA 1
ATOM 1323 C C . GLU A 1 168 ? 6.078 18.914 -12.294 1.00 39.69 168 GLU A C 1
ATOM 1325 O O . GLU A 1 168 ? 7.256 18.747 -11.993 1.00 39.69 168 GLU A O 1
ATOM 1330 N N . GLY A 1 169 ? 5.494 18.154 -13.231 1.00 41.47 169 GLY A N 1
ATOM 1331 C CA . GLY A 1 169 ? 6.243 17.244 -14.120 1.00 41.47 169 GLY A CA 1
ATOM 1332 C C . GLY A 1 169 ? 6.618 15.881 -13.517 1.00 41.47 169 GLY A C 1
ATOM 1333 O O . GLY A 1 169 ? 6.086 15.524 -12.479 1.00 41.47 169 GLY A O 1
ATOM 1334 N N . PRO A 1 170 ? 7.442 15.044 -14.183 1.00 41.19 170 PRO A N 1
ATOM 1335 C CA . PRO A 1 170 ? 7.745 13.688 -13.720 1.00 41.19 170 PRO A CA 1
ATOM 1336 C C . PRO A 1 170 ? 8.674 13.766 -12.501 1.00 41.19 170 PRO A C 1
ATOM 1338 O O . PRO A 1 170 ? 9.893 13.878 -12.629 1.00 41.19 170 PRO A O 1
ATOM 1341 N N . VAL A 1 171 ? 8.063 13.792 -11.319 1.00 42.22 171 VAL A N 1
ATOM 1342 C CA . VAL A 1 171 ? 8.711 14.096 -10.044 1.00 42.22 171 VAL A CA 1
ATOM 1343 C C . VAL A 1 171 ? 9.435 12.868 -9.513 1.00 42.22 171 VAL A C 1
ATOM 1345 O O . VAL A 1 171 ? 8.814 11.867 -9.169 1.00 42.22 171 VAL A O 1
ATOM 1348 N N . ARG A 1 172 ? 10.754 12.981 -9.364 1.00 44.53 172 ARG A N 1
ATOM 1349 C CA . ARG A 1 172 ? 11.472 12.220 -8.345 1.00 44.53 172 ARG A CA 1
ATOM 1350 C C . ARG A 1 172 ? 11.022 12.806 -7.011 1.00 44.53 172 ARG A C 1
ATOM 1352 O O . ARG A 1 172 ? 11.357 13.949 -6.709 1.00 44.53 172 ARG A O 1
ATOM 1359 N N . ALA A 1 173 ? 10.167 12.098 -6.284 1.00 49.41 173 ALA A N 1
ATOM 1360 C CA . ALA A 1 173 ? 9.657 12.617 -5.028 1.00 49.41 173 ALA A CA 1
ATOM 1361 C C . ALA A 1 173 ? 10.754 12.488 -3.972 1.00 49.41 173 ALA A C 1
ATOM 1363 O O . ALA A 1 173 ? 11.006 11.403 -3.454 1.00 49.41 173 ALA A O 1
ATOM 1364 N N . ASP A 1 174 ? 11.408 13.603 -3.643 1.00 52.84 174 ASP A N 1
ATOM 1365 C CA . ASP A 1 174 ? 12.315 13.660 -2.490 1.00 52.84 174 ASP A CA 1
ATOM 1366 C C . ASP A 1 174 ? 11.564 13.294 -1.184 1.00 52.84 174 ASP A C 1
ATOM 1368 O O . ASP A 1 174 ? 12.176 12.876 -0.198 1.00 52.84 174 ASP A O 1
ATOM 1372 N N . ASP A 1 175 ? 10.223 13.361 -1.212 1.00 73.38 175 ASP A N 1
ATOM 1373 C CA . ASP A 1 175 ? 9.315 12.943 -0.149 1.00 73.38 175 ASP A CA 1
ATOM 1374 C C . ASP A 1 175 ? 8.309 11.858 -0.598 1.00 73.38 175 ASP A C 1
ATOM 1376 O O . ASP A 1 175 ? 7.354 12.128 -1.330 1.00 73.38 175 ASP A O 1
ATOM 1380 N N . THR A 1 176 ? 8.509 10.622 -0.125 1.00 81.00 176 THR A N 1
ATOM 1381 C CA . THR A 1 176 ? 7.727 9.426 -0.493 1.00 81.00 176 THR A CA 1
ATOM 1382 C C . THR A 1 176 ? 6.229 9.569 -0.176 1.00 81.00 176 THR A C 1
ATOM 1384 O O . THR A 1 176 ? 5.377 9.190 -0.982 1.00 81.00 176 THR A O 1
ATOM 1387 N N . VAL A 1 177 ? 5.879 10.124 0.992 1.00 82.31 177 VAL A N 1
ATOM 1388 C CA . VAL A 1 177 ? 4.496 10.086 1.508 1.00 82.31 177 VAL A CA 1
ATOM 1389 C C . VAL A 1 177 ? 3.553 11.020 0.742 1.00 82.31 177 VAL A C 1
ATOM 1391 O O . VAL A 1 177 ? 2.523 10.544 0.261 1.00 82.31 177 VAL A O 1
ATOM 1394 N N . PRO A 1 178 ? 3.863 12.319 0.561 1.00 80.50 178 PRO A N 1
ATOM 1395 C CA . PRO A 1 178 ? 3.018 13.217 -0.226 1.00 80.50 178 PRO A CA 1
ATOM 1396 C C . PRO A 1 178 ? 2.775 12.733 -1.649 1.00 80.50 178 PRO A C 1
ATOM 1398 O O . PRO A 1 178 ? 1.661 12.834 -2.160 1.00 80.50 178 PRO A O 1
ATOM 1401 N N . PHE A 1 179 ? 3.809 12.177 -2.279 1.00 83.25 179 PHE A N 1
ATOM 1402 C CA . PHE A 1 179 ? 3.709 11.635 -3.622 1.00 83.25 179 PHE A CA 1
ATOM 1403 C C . PHE A 1 179 ? 2.777 10.419 -3.678 1.00 83.25 179 PHE A C 1
ATOM 1405 O O . PHE A 1 179 ? 1.864 10.389 -4.502 1.00 83.25 179 PHE A O 1
ATOM 1412 N N . ALA A 1 180 ? 2.911 9.473 -2.745 1.00 90.00 180 ALA A N 1
ATOM 1413 C CA . ALA A 1 180 ? 2.002 8.333 -2.655 1.00 90.00 180 ALA A CA 1
ATOM 1414 C C . ALA A 1 180 ? 0.538 8.762 -2.442 1.00 90.00 180 ALA A C 1
ATOM 1416 O O . ALA A 1 180 ? -0.373 8.231 -3.083 1.00 90.00 180 ALA A O 1
ATOM 1417 N N . LEU A 1 181 ? 0.300 9.768 -1.590 1.00 88.12 181 LEU A N 1
ATOM 1418 C CA . LEU A 1 181 ? -1.040 10.323 -1.373 1.00 88.12 181 LEU A CA 1
ATOM 1419 C C . LEU A 1 181 ? -1.574 11.060 -2.605 1.00 88.12 181 LEU A C 1
ATOM 1421 O O . LEU A 1 181 ? -2.770 10.983 -2.885 1.00 88.12 181 LEU A O 1
ATOM 1425 N N . TRP A 1 182 ? -0.709 11.725 -3.371 1.00 87.12 182 TRP A N 1
ATOM 1426 C CA . TRP A 1 182 ? -1.075 12.344 -4.644 1.00 87.12 182 TRP A CA 1
ATOM 1427 C C . TRP A 1 182 ? -1.497 11.288 -5.678 1.00 87.12 182 TRP A C 1
ATOM 1429 O O . TRP A 1 182 ? -2.544 11.437 -6.314 1.00 87.12 182 TRP A O 1
ATOM 1439 N N . CYS A 1 183 ? -0.755 10.179 -5.791 1.00 91.38 183 CYS A N 1
ATOM 1440 C CA . CYS A 1 183 ? -1.123 9.044 -6.644 1.00 91.38 183 CYS A CA 1
ATOM 1441 C C . CYS A 1 183 ? -2.469 8.441 -6.215 1.00 91.38 183 CYS A C 1
ATOM 1443 O O . CYS A 1 183 ? -3.349 8.227 -7.052 1.00 91.38 183 CYS A O 1
ATOM 1445 N N . ALA A 1 184 ? -2.663 8.238 -4.908 1.00 92.62 184 ALA A N 1
ATOM 1446 C CA . ALA A 1 184 ? -3.910 7.724 -4.347 1.00 92.62 184 ALA A CA 1
ATOM 1447 C C . ALA A 1 184 ? -5.104 8.666 -4.577 1.00 92.62 184 ALA A C 1
ATOM 1449 O O . ALA A 1 184 ? -6.212 8.195 -4.821 1.00 92.62 184 ALA A O 1
ATOM 1450 N N . ALA A 1 185 ? -4.894 9.984 -4.521 1.00 88.56 185 ALA A N 1
ATOM 1451 C CA . ALA A 1 185 ? -5.912 10.992 -4.824 1.00 88.56 185 ALA A CA 1
ATOM 1452 C C . ALA A 1 185 ? -6.323 10.965 -6.297 1.00 88.56 185 ALA A C 1
ATOM 1454 O O . ALA A 1 185 ? -7.506 11.029 -6.623 1.00 88.56 185 ALA A O 1
ATOM 1455 N N . ARG A 1 186 ? -5.349 10.836 -7.202 1.00 89.06 186 ARG A N 1
ATOM 1456 C CA . ARG A 1 186 ? -5.593 10.827 -8.648 1.00 89.06 186 ARG A CA 1
ATOM 1457 C C . ARG A 1 186 ? -6.282 9.552 -9.140 1.00 89.06 186 ARG A C 1
ATOM 1459 O O . ARG A 1 186 ? -6.958 9.585 -10.166 1.00 89.06 186 ARG A O 1
ATOM 1466 N N . HIS A 1 187 ? -6.115 8.452 -8.411 1.00 92.94 187 HIS A N 1
ATOM 1467 C CA . HIS A 1 187 ? -6.611 7.122 -8.763 1.00 92.94 187 HIS A CA 1
ATOM 1468 C C . HIS A 1 187 ? -7.448 6.511 -7.626 1.00 92.94 187 HIS A C 1
ATOM 1470 O O . HIS A 1 187 ? -7.373 5.318 -7.339 1.00 92.94 187 HIS A O 1
ATOM 1476 N N . SER A 1 188 ? -8.266 7.335 -6.966 1.00 91.88 188 SER A N 1
ATOM 1477 C CA . SER A 1 188 ? -8.978 7.005 -5.722 1.00 91.88 188 SER A CA 1
ATOM 1478 C C . SER A 1 188 ? -9.915 5.792 -5.793 1.00 91.88 188 SER A C 1
ATOM 1480 O O . SER A 1 188 ? -10.191 5.200 -4.742 1.00 91.88 188 SER A O 1
ATOM 1482 N N . GLY A 1 189 ? -10.383 5.448 -6.998 1.00 93.56 189 GLY A N 1
ATOM 1483 C CA . GLY A 1 189 ? -11.249 4.308 -7.312 1.00 93.56 189 GLY A CA 1
ATOM 1484 C C . GLY A 1 189 ? -10.600 3.224 -8.182 1.00 93.56 189 GLY A C 1
ATOM 1485 O O . GLY A 1 189 ? -11.301 2.312 -8.608 1.00 93.56 189 GLY A O 1
ATOM 1486 N N . ASP A 1 190 ? -9.294 3.309 -8.459 1.00 95.69 190 ASP A N 1
ATOM 1487 C CA . ASP A 1 190 ? -8.562 2.342 -9.287 1.00 95.69 190 ASP A CA 1
ATOM 1488 C C . ASP A 1 190 ? -7.195 2.029 -8.664 1.00 95.69 190 ASP A C 1
ATOM 1490 O O . ASP A 1 190 ? -6.205 2.739 -8.868 1.00 95.69 190 ASP A O 1
ATOM 1494 N N . LEU A 1 191 ? -7.152 0.929 -7.909 1.00 97.62 191 LEU A N 1
ATOM 1495 C CA . LEU A 1 191 ? -5.953 0.464 -7.218 1.00 97.62 191 LEU A CA 1
ATOM 1496 C C . LEU A 1 191 ? -4.793 0.191 -8.183 1.00 97.62 191 LEU A C 1
ATOM 1498 O O . LEU A 1 191 ? -3.661 0.571 -7.901 1.00 97.62 191 LEU A O 1
ATOM 1502 N N . VAL A 1 192 ? -5.053 -0.425 -9.336 1.00 98.12 192 VAL A N 1
ATOM 1503 C CA . VAL A 1 192 ? -3.993 -0.805 -10.282 1.00 98.12 192 VAL A CA 1
ATOM 1504 C C . VAL A 1 192 ? -3.356 0.441 -10.889 1.00 98.12 192 VAL A C 1
ATOM 1506 O O . VAL A 1 192 ? -2.129 0.540 -10.952 1.00 98.12 192 VAL A O 1
ATOM 1509 N N . SER A 1 193 ? -4.172 1.418 -11.292 1.00 97.31 193 SER A N 1
ATOM 1510 C CA . SER A 1 193 ? -3.655 2.696 -11.790 1.00 97.31 193 SER A CA 1
ATOM 1511 C C . SER A 1 193 ? -2.896 3.472 -10.711 1.00 97.31 193 SER A C 1
ATOM 1513 O O . SER A 1 193 ? -1.869 4.072 -11.023 1.00 97.31 193 SER A O 1
ATOM 1515 N N . ALA A 1 194 ? -3.343 3.420 -9.450 1.00 96.75 194 ALA A N 1
ATOM 1516 C CA . ALA A 1 194 ? -2.638 4.044 -8.331 1.00 96.75 194 ALA A CA 1
ATOM 1517 C C . ALA A 1 194 ? -1.238 3.444 -8.117 1.00 96.75 194 ALA A C 1
ATOM 1519 O O . ALA A 1 194 ? -0.276 4.195 -7.966 1.00 96.75 194 ALA A O 1
ATOM 1520 N N . LEU A 1 195 ? -1.116 2.110 -8.155 1.00 97.88 195 LEU A N 1
ATOM 1521 C CA . LEU A 1 195 ? 0.162 1.408 -7.991 1.00 97.88 195 LEU A CA 1
ATOM 1522 C C . LEU A 1 195 ? 1.131 1.699 -9.144 1.00 97.88 195 LEU A C 1
ATOM 1524 O O . LEU A 1 195 ? 2.302 1.984 -8.905 1.00 97.88 195 LEU A O 1
ATOM 1528 N N . TRP A 1 196 ? 0.653 1.710 -10.393 1.00 97.75 196 TRP A N 1
ATOM 1529 C CA . TRP A 1 196 ? 1.493 2.109 -11.529 1.00 97.75 196 TRP A CA 1
ATOM 1530 C C . TRP A 1 196 ? 1.963 3.563 -11.422 1.00 97.75 196 TRP A C 1
ATOM 1532 O O . TRP A 1 196 ? 3.137 3.834 -11.659 1.00 97.75 196 TRP A O 1
ATOM 1542 N N . ALA A 1 197 ? 1.076 4.485 -11.035 1.00 94.56 197 ALA A N 1
ATOM 1543 C CA . ALA A 1 197 ? 1.433 5.889 -10.850 1.00 94.56 197 ALA A CA 1
ATOM 1544 C C . ALA A 1 197 ? 2.458 6.081 -9.721 1.00 94.56 197 ALA A C 1
ATOM 1546 O O . ALA A 1 197 ? 3.377 6.881 -9.869 1.00 94.56 197 ALA A O 1
ATOM 1547 N N . ALA A 1 198 ? 2.333 5.333 -8.620 1.00 93.62 198 ALA A N 1
ATOM 1548 C CA . ALA A 1 198 ? 3.311 5.351 -7.535 1.00 93.62 198 ALA A CA 1
ATOM 1549 C C . ALA A 1 198 ? 4.671 4.782 -7.985 1.00 93.62 198 ALA A C 1
ATOM 1551 O O . ALA A 1 198 ? 5.713 5.358 -7.680 1.00 93.62 198 ALA A O 1
ATOM 1552 N N . ALA A 1 199 ? 4.685 3.715 -8.790 1.00 94.38 199 ALA A N 1
ATOM 1553 C CA . ALA A 1 199 ? 5.930 3.165 -9.327 1.00 94.38 199 ALA A CA 1
ATOM 1554 C C . ALA A 1 199 ? 6.680 4.136 -10.255 1.00 94.38 199 ALA A C 1
ATOM 1556 O O . ALA A 1 199 ? 7.913 4.140 -10.284 1.00 94.38 199 ALA A O 1
ATOM 1557 N N . GLU A 1 200 ? 5.967 5.004 -10.978 1.00 90.88 200 GLU A N 1
ATOM 1558 C CA . GLU A 1 200 ? 6.581 6.019 -11.845 1.00 90.88 200 GLU A CA 1
ATOM 1559 C C . GLU A 1 200 ? 7.415 7.067 -11.087 1.00 90.88 200 GLU A C 1
ATOM 1561 O O . GLU A 1 200 ? 8.290 7.681 -11.702 1.00 90.88 200 GLU A O 1
ATOM 1566 N N . GLY A 1 201 ? 7.200 7.245 -9.777 1.00 80.69 201 GLY A N 1
ATOM 1567 C CA . GLY A 1 201 ? 7.982 8.172 -8.946 1.00 80.69 201 GLY A CA 1
ATOM 1568 C C . GLY A 1 201 ? 9.435 7.748 -8.729 1.00 80.69 201 GLY A C 1
ATOM 1569 O O . GLY A 1 201 ? 10.286 8.596 -8.445 1.00 80.69 201 GLY A O 1
ATOM 1570 N N . LEU A 1 202 ? 9.731 6.455 -8.930 1.00 78.38 202 LEU A N 1
ATOM 1571 C CA . LEU A 1 202 ? 11.032 5.833 -8.670 1.00 78.38 202 LEU A CA 1
ATOM 1572 C C . LEU A 1 202 ? 11.525 6.069 -7.221 1.00 78.38 202 LEU A C 1
ATOM 1574 O O . LEU A 1 202 ? 10.825 6.612 -6.371 1.00 78.38 202 LEU A O 1
ATOM 1578 N N . GLY A 1 203 ? 12.754 5.643 -6.919 1.00 82.56 203 GLY A N 1
ATOM 1579 C CA . GLY A 1 203 ? 13.332 5.781 -5.582 1.00 82.56 203 GLY A CA 1
ATOM 1580 C C . GLY A 1 203 ? 12.813 4.709 -4.627 1.00 82.56 203 GLY A C 1
ATOM 1581 O O . GLY A 1 203 ? 13.178 3.549 -4.773 1.00 82.56 203 GLY A O 1
ATOM 1582 N N . ASP A 1 204 ? 12.001 5.124 -3.663 1.00 86.56 204 ASP A N 1
ATOM 1583 C CA . ASP A 1 204 ? 11.442 4.311 -2.576 1.00 86.56 204 ASP A CA 1
ATOM 1584 C C . ASP A 1 204 ? 10.072 3.752 -2.998 1.00 86.56 204 ASP A C 1
ATOM 1586 O O . ASP A 1 204 ? 9.008 4.259 -2.626 1.00 86.56 204 ASP A O 1
ATOM 1590 N N . VAL A 1 205 ? 10.125 2.829 -3.963 1.00 91.00 205 VAL A N 1
ATOM 1591 C CA . VAL A 1 205 ? 8.968 2.441 -4.781 1.00 91.00 205 VAL A CA 1
ATOM 1592 C C . VAL A 1 205 ? 8.000 1.527 -4.031 1.00 91.00 205 VAL A C 1
ATOM 1594 O O . VAL A 1 205 ? 6.789 1.685 -4.191 1.00 91.00 205 VAL A O 1
ATOM 1597 N N . ASP A 1 206 ? 8.518 0.596 -3.234 1.00 93.06 206 ASP A N 1
ATOM 1598 C CA . ASP A 1 206 ? 7.757 -0.263 -2.315 1.00 93.06 206 ASP A CA 1
ATOM 1599 C C . ASP A 1 206 ? 6.936 0.580 -1.343 1.00 93.06 206 ASP A C 1
ATOM 1601 O O . ASP A 1 206 ? 5.707 0.525 -1.410 1.00 93.06 206 ASP A O 1
ATOM 1605 N N . THR A 1 207 ? 7.572 1.479 -0.588 1.00 90.69 207 THR A N 1
ATOM 1606 C CA . THR A 1 207 ? 6.891 2.338 0.388 1.00 90.69 207 THR A CA 1
ATOM 1607 C C . THR A 1 207 ? 5.823 3.214 -0.274 1.00 90.69 207 THR A C 1
ATOM 1609 O O . THR A 1 207 ? 4.700 3.355 0.229 1.00 90.69 207 THR A O 1
ATOM 1612 N N . ALA A 1 208 ? 6.132 3.815 -1.431 1.00 92.62 208 ALA A N 1
ATOM 1613 C CA . ALA A 1 208 ? 5.171 4.644 -2.160 1.00 92.62 208 ALA A CA 1
ATOM 1614 C C . ALA A 1 208 ? 3.946 3.830 -2.612 1.00 92.62 208 ALA A C 1
ATOM 1616 O O . ALA A 1 208 ? 2.800 4.271 -2.452 1.00 92.62 208 ALA A O 1
ATOM 1617 N N . CYS A 1 209 ? 4.178 2.630 -3.148 1.00 96.94 209 CYS A N 1
ATOM 1618 C CA . CYS A 1 209 ? 3.120 1.720 -3.568 1.00 96.94 209 CYS A CA 1
ATOM 1619 C C . CYS A 1 209 ? 2.331 1.171 -2.370 1.00 96.94 209 CYS A C 1
ATOM 1621 O O . CYS A 1 209 ? 1.109 1.062 -2.464 1.00 96.94 209 CYS A O 1
ATOM 1623 N N . ALA A 1 210 ? 2.980 0.892 -1.238 1.00 96.62 210 ALA A N 1
ATOM 1624 C CA . ALA A 1 210 ? 2.352 0.425 -0.007 1.00 96.62 210 ALA A CA 1
ATOM 1625 C C . ALA A 1 210 ? 1.373 1.468 0.555 1.00 96.62 210 ALA A C 1
ATOM 1627 O O . ALA A 1 210 ? 0.206 1.164 0.824 1.00 96.62 210 ALA A O 1
ATOM 1628 N N . ILE A 1 211 ? 1.801 2.733 0.649 1.00 94.31 211 ILE A N 1
ATOM 1629 C CA . ILE A 1 211 ? 0.948 3.839 1.113 1.00 94.31 211 ILE A CA 1
ATOM 1630 C C . ILE A 1 211 ? -0.228 4.054 0.153 1.00 94.31 211 ILE A C 1
ATOM 1632 O O . ILE A 1 211 ? -1.385 4.087 0.588 1.00 94.31 211 ILE A O 1
ATOM 1636 N N . ALA A 1 212 ? 0.044 4.178 -1.151 1.00 95.69 212 ALA A N 1
ATOM 1637 C CA . ALA A 1 212 ? -1.000 4.406 -2.147 1.00 95.69 212 ALA A CA 1
ATOM 1638 C C . ALA A 1 212 ? -2.001 3.240 -2.188 1.00 95.69 212 ALA A C 1
ATOM 1640 O O . ALA A 1 212 ? -3.218 3.453 -2.163 1.00 95.69 212 ALA A O 1
ATOM 1641 N N . GLY A 1 213 ? -1.486 2.009 -2.174 1.00 97.56 213 GLY A N 1
ATOM 1642 C CA . GLY A 1 213 ? -2.271 0.784 -2.171 1.00 97.56 213 GLY A CA 1
ATOM 1643 C C . GLY A 1 213 ? -3.156 0.669 -0.937 1.00 97.56 213 GLY A C 1
ATOM 1644 O O . GLY A 1 213 ? -4.355 0.418 -1.063 1.00 97.56 213 GLY A O 1
ATOM 1645 N N . GLY A 1 214 ? -2.610 0.947 0.250 1.00 96.62 214 GLY A N 1
ATOM 1646 C CA . GLY A 1 214 ? -3.365 0.911 1.499 1.00 96.62 214 GLY A CA 1
ATOM 1647 C C . GLY A 1 214 ? -4.500 1.931 1.556 1.00 96.62 214 GLY A C 1
ATOM 1648 O O . GLY A 1 214 ? -5.589 1.620 2.051 1.00 96.62 214 GLY A O 1
ATOM 1649 N N . VAL A 1 215 ? -4.281 3.133 1.018 1.00 94.56 215 VAL A N 1
ATOM 1650 C CA . VAL A 1 215 ? -5.295 4.197 0.966 1.00 94.56 215 VAL A CA 1
ATOM 1651 C C . VAL A 1 215 ? -6.407 3.881 -0.034 1.00 94.56 215 VAL A C 1
ATOM 1653 O O . VAL A 1 215 ? -7.584 4.072 0.283 1.00 94.56 215 VAL A O 1
ATOM 1656 N N . VAL A 1 216 ? -6.064 3.409 -1.234 1.00 96.12 216 VAL A N 1
ATOM 1657 C CA . VAL A 1 216 ? -7.054 3.130 -2.288 1.00 96.12 216 VAL A CA 1
ATOM 1658 C C . VAL A 1 216 ? -7.846 1.858 -1.977 1.00 96.12 216 VAL A C 1
ATOM 1660 O O . VAL A 1 216 ? -9.081 1.887 -1.996 1.00 96.12 216 VAL A O 1
ATOM 1663 N N . ALA A 1 217 ? -7.170 0.777 -1.576 1.00 96.75 217 ALA A N 1
ATOM 1664 C CA . ALA A 1 217 ? -7.814 -0.507 -1.306 1.00 96.75 217 ALA A CA 1
ATOM 1665 C C . ALA A 1 217 ? -8.757 -0.481 -0.103 1.00 96.75 217 ALA A C 1
ATOM 1667 O O . ALA A 1 217 ? -9.729 -1.230 -0.085 1.00 96.75 217 ALA A O 1
ATOM 1668 N N . ALA A 1 218 ? -8.567 0.422 0.864 1.00 93.94 218 ALA A N 1
ATOM 1669 C CA . ALA A 1 218 ? -9.546 0.624 1.935 1.00 93.94 218 ALA A CA 1
ATOM 1670 C C . ALA A 1 218 ? -10.967 0.893 1.394 1.00 93.94 218 ALA A C 1
ATOM 1672 O O . ALA A 1 218 ? -11.956 0.516 2.025 1.00 93.94 218 ALA A O 1
ATOM 1673 N N . ARG A 1 219 ? -11.073 1.509 0.206 1.00 90.81 219 ARG A N 1
ATOM 1674 C CA . ARG A 1 219 ? -12.342 1.780 -0.484 1.00 90.81 219 ARG A CA 1
ATOM 1675 C C . ARG A 1 219 ? -12.661 0.727 -1.538 1.00 90.81 219 ARG A C 1
ATOM 1677 O O . ARG A 1 219 ? -13.774 0.203 -1.555 1.00 90.81 219 ARG A O 1
ATOM 1684 N N . THR A 1 220 ? -11.700 0.426 -2.408 1.00 94.19 220 THR A N 1
ATOM 1685 C CA . THR A 1 220 ? -11.924 -0.422 -3.588 1.00 94.19 220 THR A CA 1
ATOM 1686 C C . THR A 1 220 ? -11.878 -1.911 -3.278 1.00 94.19 220 THR A C 1
ATOM 1688 O O . THR A 1 220 ? -12.434 -2.690 -4.040 1.00 94.19 220 THR A O 1
ATOM 1691 N N . GLY A 1 221 ? -11.208 -2.294 -2.187 1.00 94.88 221 GLY A N 1
ATOM 1692 C CA . GLY A 1 221 ? -10.653 -3.631 -2.014 1.00 94.88 221 GLY A CA 1
ATOM 1693 C C . GLY A 1 221 ? -9.635 -3.968 -3.114 1.00 94.88 221 GLY A C 1
ATOM 1694 O O . GLY A 1 221 ? -9.041 -3.064 -3.712 1.00 94.88 221 GLY A O 1
ATOM 1695 N N . VAL A 1 222 ? -9.423 -5.260 -3.361 1.00 96.44 222 VAL A N 1
ATOM 1696 C CA . VAL A 1 222 ? -8.472 -5.796 -4.358 1.00 96.44 222 VAL A CA 1
ATOM 1697 C C . VAL A 1 222 ? -9.167 -6.525 -5.514 1.00 96.44 222 VAL A C 1
ATOM 1699 O O . VAL A 1 222 ? -8.515 -7.120 -6.364 1.00 96.44 222 VAL A O 1
ATOM 1702 N N . GLU A 1 223 ? -10.494 -6.464 -5.584 1.00 94.12 223 GLU A N 1
ATOM 1703 C CA . GLU A 1 223 ? -11.328 -7.196 -6.541 1.00 94.12 223 GLU A CA 1
ATOM 1704 C C . GLU A 1 223 ? -11.059 -6.786 -8.004 1.00 94.12 223 GLU A C 1
ATOM 1706 O O . GLU A 1 223 ? -11.276 -7.578 -8.917 1.00 94.12 223 GLU A O 1
ATOM 1711 N N . GLY A 1 224 ? -10.568 -5.562 -8.236 1.00 94.19 224 GLY A N 1
ATOM 1712 C CA . GLY A 1 224 ? -10.186 -5.057 -9.563 1.00 94.19 224 GLY A CA 1
ATOM 1713 C C . GLY A 1 224 ? -8.744 -5.370 -9.989 1.00 94.19 224 GLY A C 1
ATOM 1714 O O . GLY A 1 224 ? -8.326 -4.956 -11.069 1.00 94.19 224 GLY A O 1
ATOM 1715 N N . VAL A 1 225 ? -7.962 -6.053 -9.149 1.00 97.38 225 VAL A N 1
ATOM 1716 C CA . VAL A 1 225 ? -6.550 -6.367 -9.414 1.00 97.38 225 VAL A CA 1
ATOM 1717 C C . VAL A 1 225 ? -6.441 -7.606 -10.315 1.00 97.38 225 VAL A C 1
ATOM 1719 O O . VAL A 1 225 ? -7.189 -8.565 -10.119 1.00 97.38 225 VAL A O 1
ATOM 1722 N N . PRO A 1 226 ? -5.493 -7.653 -11.276 1.00 97.31 226 PRO A N 1
ATOM 1723 C CA . PRO A 1 226 ? -5.215 -8.871 -12.030 1.00 97.31 226 PRO A CA 1
ATOM 1724 C C . PRO A 1 226 ? -4.926 -10.059 -11.103 1.00 97.31 226 PRO A C 1
ATOM 1726 O O . PRO A 1 226 ? -4.033 -9.979 -10.262 1.00 97.31 226 PRO A O 1
ATOM 1729 N N . GLY A 1 227 ? -5.620 -11.186 -11.300 1.00 96.38 227 GLY A N 1
ATOM 1730 C CA . GLY A 1 227 ? -5.477 -12.372 -10.441 1.00 96.38 227 GLY A CA 1
ATOM 1731 C C . GLY A 1 227 ? -4.027 -12.846 -10.295 1.00 96.38 227 GLY A C 1
ATOM 1732 O O . GLY A 1 227 ? -3.584 -13.146 -9.194 1.00 96.38 227 GLY A O 1
ATOM 1733 N N . VAL A 1 228 ? -3.243 -12.758 -11.375 1.00 96.69 228 VAL A N 1
ATOM 1734 C CA . VAL A 1 228 ? -1.816 -13.111 -11.370 1.00 96.69 228 VAL A CA 1
ATOM 1735 C C . VAL A 1 228 ? -0.975 -12.267 -10.400 1.00 96.69 228 VAL A C 1
ATOM 1737 O O . VAL A 1 228 ? 0.039 -12.742 -9.907 1.00 96.69 228 VAL A O 1
ATOM 1740 N N . TRP A 1 229 ? -1.365 -11.026 -10.087 1.00 97.69 229 TRP A N 1
ATOM 1741 C CA . TRP A 1 229 ? -0.660 -10.225 -9.078 1.00 97.69 229 TRP A CA 1
ATOM 1742 C C . TRP A 1 229 ? -0.945 -10.755 -7.670 1.00 97.69 229 TRP A C 1
ATOM 1744 O O . TRP A 1 229 ? -0.031 -10.865 -6.859 1.00 97.69 229 TRP A O 1
ATOM 1754 N N . LEU A 1 230 ? -2.199 -11.132 -7.402 1.00 96.25 230 LEU A N 1
ATOM 1755 C CA . LEU A 1 230 ? -2.615 -11.704 -6.120 1.00 96.25 230 LEU A CA 1
ATOM 1756 C C . LEU A 1 230 ? -2.000 -13.088 -5.888 1.00 96.25 230 LEU A C 1
ATOM 1758 O O . LEU A 1 230 ? -1.612 -13.395 -4.769 1.00 96.25 230 LEU A O 1
ATOM 1762 N N . GLU A 1 231 ? -1.885 -13.897 -6.944 1.00 96.19 231 GLU A N 1
ATOM 1763 C CA . GLU A 1 231 ? -1.234 -15.213 -6.909 1.00 96.19 231 GLU A CA 1
ATOM 1764 C C . GLU A 1 231 ? 0.273 -15.116 -6.645 1.00 96.19 231 GLU A C 1
ATOM 1766 O O . GLU A 1 231 ? 0.844 -15.984 -5.987 1.00 96.19 231 GLU A O 1
ATOM 1771 N N . ARG A 1 232 ? 0.926 -14.071 -7.169 1.00 97.44 232 ARG A N 1
ATOM 1772 C CA . ARG A 1 232 ? 2.368 -13.852 -6.996 1.00 97.44 232 ARG A CA 1
ATOM 1773 C C . ARG A 1 232 ? 2.705 -13.229 -5.654 1.00 97.44 232 ARG A C 1
ATOM 1775 O O . ARG A 1 232 ? 3.761 -13.544 -5.110 1.00 97.44 232 ARG A O 1
ATOM 1782 N N . ARG A 1 233 ? 1.848 -12.345 -5.138 1.00 96.44 233 ARG A N 1
ATOM 1783 C CA . ARG A 1 233 ? 2.038 -11.707 -3.834 1.00 96.44 233 ARG A CA 1
ATOM 1784 C C . ARG A 1 233 ? 2.038 -12.764 -2.734 1.00 96.44 233 ARG A C 1
ATOM 1786 O O . ARG A 1 233 ? 1.100 -13.550 -2.617 1.00 96.44 233 ARG A O 1
ATOM 1793 N N . GLU A 1 234 ? 3.063 -12.730 -1.891 1.00 92.06 234 GLU A N 1
ATOM 1794 C CA . GLU A 1 234 ? 3.122 -13.518 -0.668 1.00 92.06 234 GLU A CA 1
ATOM 1795 C C . GLU A 1 234 ? 1.827 -13.364 0.148 1.00 92.06 234 GLU A C 1
ATOM 1797 O O . GLU A 1 234 ? 1.279 -12.271 0.317 1.00 92.06 234 GLU A O 1
ATOM 1802 N N . ALA A 1 235 ? 1.312 -14.489 0.640 1.00 89.75 235 ALA A N 1
ATOM 1803 C CA . ALA A 1 235 ? 0.063 -14.520 1.382 1.00 89.75 235 ALA A CA 1
ATOM 1804 C C . ALA A 1 235 ? 0.213 -13.876 2.769 1.00 89.75 235 ALA A C 1
ATOM 1806 O O . ALA A 1 235 ? 1.192 -14.097 3.482 1.00 89.75 235 ALA A O 1
ATOM 1807 N N . LEU A 1 236 ? -0.811 -13.142 3.205 1.00 85.44 236 LEU A N 1
ATOM 1808 C CA . LEU A 1 236 ? -0.871 -12.606 4.563 1.00 85.44 236 LEU A CA 1
ATOM 1809 C C . LEU A 1 236 ? -1.240 -13.718 5.552 1.00 85.44 236 LEU A C 1
ATOM 1811 O O . LEU A 1 236 ? -2.409 -14.073 5.724 1.00 85.44 236 LEU A O 1
ATOM 1815 N N . ALA A 1 237 ? -0.243 -14.283 6.229 1.00 67.56 237 ALA A N 1
ATOM 1816 C CA . ALA A 1 237 ? -0.478 -15.300 7.247 1.00 67.56 237 ALA A CA 1
ATOM 1817 C C . ALA A 1 237 ? -1.258 -14.725 8.453 1.00 67.56 237 ALA A C 1
ATOM 1819 O O . ALA A 1 237 ? -0.798 -13.810 9.148 1.00 67.56 237 ALA A O 1
ATOM 1820 N N . GLY A 1 238 ? -2.428 -15.311 8.743 1.00 54.94 238 GLY A N 1
ATOM 1821 C CA . GLY A 1 238 ? -3.172 -15.088 9.992 1.00 54.94 238 GLY A CA 1
ATOM 1822 C C . GLY A 1 238 ? -4.253 -13.998 9.983 1.00 54.94 238 GLY A C 1
ATOM 1823 O O . GLY A 1 238 ? -4.683 -13.602 11.061 1.00 54.94 238 GLY A O 1
ATOM 1824 N N . VAL A 1 239 ? -4.716 -13.527 8.817 1.00 46.66 239 VAL A N 1
ATOM 1825 C CA . VAL A 1 239 ? -5.806 -12.521 8.700 1.00 46.66 239 VAL A CA 1
ATOM 1826 C C . VAL A 1 239 ? -7.180 -13.164 8.393 1.00 46.66 239 VAL A C 1
ATOM 1828 O O . VAL A 1 239 ? -8.177 -12.483 8.163 1.00 46.66 239 VAL A O 1
ATOM 1831 N N . GLY A 1 240 ? -7.266 -14.498 8.435 1.00 35.66 240 GLY A N 1
ATOM 1832 C CA . GLY A 1 240 ? -8.523 -15.244 8.340 1.00 35.66 240 GLY A CA 1
ATOM 1833 C C . GLY A 1 240 ? -9.306 -15.180 9.650 1.00 35.66 240 GLY A C 1
ATOM 1834 O O . GLY A 1 240 ? -8.794 -15.574 10.698 1.00 35.66 240 GLY A O 1
ATOM 1835 N N . GLY A 1 241 ? -10.538 -14.669 9.585 1.00 30.97 241 GLY A N 1
ATOM 1836 C CA . GLY A 1 241 ? -11.448 -14.584 10.724 1.00 30.97 241 GLY A CA 1
ATOM 1837 C C . GLY A 1 241 ? -11.593 -15.929 11.431 1.00 30.97 241 GLY A C 1
ATOM 1838 O O . GLY A 1 241 ? -11.742 -16.969 10.789 1.00 30.97 241 GLY A O 1
ATOM 1839 N N . ARG A 1 242 ? -11.553 -15.901 12.765 1.00 27.62 242 ARG A N 1
ATOM 1840 C CA . ARG A 1 242 ? -12.052 -17.019 13.565 1.00 27.62 242 ARG A CA 1
ATOM 1841 C C . ARG A 1 242 ? -13.526 -17.205 13.199 1.00 27.62 242 ARG A C 1
ATOM 1843 O O . ARG A 1 242 ? -14.313 -16.282 13.402 1.00 27.62 242 ARG A O 1
ATOM 1850 N N . ALA A 1 243 ? -13.832 -18.349 12.592 1.00 30.69 243 ALA A N 1
ATOM 1851 C CA . ALA A 1 243 ? -15.185 -18.886 12.523 1.00 30.69 243 ALA A CA 1
ATOM 1852 C C . ALA A 1 243 ? -15.724 -19.145 13.938 1.00 30.69 243 ALA A C 1
ATOM 1854 O O . ALA A 1 243 ? -14.892 -19.415 14.840 1.00 30.69 243 ALA A O 1
#

pLDDT: mean 77.5, std 19.84, range [27.62, 98.31]

Sequence (243 aa):
MDPATTARRSLEGLSLGDAFGERWFPLFRPPRQAYAEIRARRTPPEPHWYWTDDTAMALGVLRVLDGHGEIRRTLLRLHREPDFWFQLVCELFGGGGSAGKGEAMRVAPSGAWFHTCPDRVAEQTVRSTEVTHAHPEDLKVRLTAASVRREPTLEAVTTGTPDSTVREGPVRADDTVPFALWCAARHSGDLVSALWAAAEGLGDVDTACAIAGGVVAARTGVEGVPGVWLERREALAGVGGRA

Radius of gyration: 16.52 Å; chains: 1; bounding box: 42×42×45 Å